Protein 3GA1 (pdb70)

Organism: Homo sapiens (NCBI:txid9606)

Sequence (235 aa):
QTLQMEIPNFGNSSILECCLNEQRLQGLYCDVSVVVKGHAFKAHRAVLAASSSYFRDLFNNSRSAVVELPAAVQPQSFQQILSFCYTGRLSMNVGDQDLLMYTAGFLQIIQEIMEKAQTLQMEIPNFGNSILECCLNEQRLQGLYCDVSVVVKGHAFKAHRAVLAASSSYFRDLFNNSRSAVVELPAAVQPQSFQQILSFCYTGRLSMNVGDQDLLMYTAGFLQIQEIMEKGTEFFLKV

GO terms:
  GO:0005515 protein binding (F, IPI)
  GO:0005654 nucleoplasm (C, IDA)
  GO:0005829 cytosol (C, IDA)
  GO:0005634 nucleus (C, IDA)
  GO:0045892 negative regulation of DNA-templated transcription (P, IMP)
  GO:0008284 positive regulation of cell population proliferation (P, IMP)

B-factor: mean 18.09, std 8.91, range [2.0, 55.26]

Structure (mmCIF, N/CA/C/O backbone):
data_3GA1
#
_entry.id   3GA1
#
_cell.length_a   57.690
_cell.length_b   57.690
_cell.length_c   172.600
_cell.angle_alpha   90.000
_cell.angle_beta   90.000
_cell.angle_gamma   90.000
#
_symmetry.space_group_name_H-M   'P 41 21 2'
#
loop_
_entity.id
_entity.type
_entity.pdbx_description
1 polymer 'Nucleus accumbens-associated protein 1'
2 non-polymer 'NITRATE ION'
3 water water
#
loop_
_atom_site.group_PDB
_atom_site.id
_atom_site.type_symbol
_atom_site.label_atom_id
_atom_site.label_alt_id
_atom_site.label_comp_id
_atom_site.label_asym_id
_atom_site.label_entity_id
_atom_site.label_seq_id
_atom_site.pdbx_PDB_ins_code
_atom_site.Cartn_x
_atom_site.Cartn_y
_atom_site.Cartn_z
_atom_site.occupancy
_atom_site.B_iso_or_equiv
_atom_site.auth_seq_id
_atom_site.auth_comp_id
_atom_site.auth_asym_id
_atom_site.auth_atom_id
_atom_site.pdbx_PDB_model_num
ATOM 1 N N . GLN A 1 7 ? 17.481 -33.799 87.948 1.00 19.88 3 GLN A N 1
ATOM 2 C CA . GLN A 1 7 ? 16.387 -33.085 88.662 1.00 19.74 3 GLN A CA 1
ATOM 3 C C . GLN A 1 7 ? 16.719 -31.613 88.608 1.00 19.73 3 GLN A C 1
ATOM 4 O O . GLN A 1 7 ? 17.549 -31.119 89.365 1.00 19.97 3 GLN A O 1
ATOM 10 N N . THR A 1 8 ? 16.115 -30.923 87.656 1.00 19.74 4 THR A N 1
ATOM 11 C CA . THR A 1 8 ? 16.209 -29.478 87.554 1.00 19.74 4 THR A CA 1
ATOM 12 C C . THR A 1 8 ? 15.051 -28.808 88.310 1.00 18.93 4 THR A C 1
ATOM 13 O O . THR A 1 8 ? 13.922 -29.326 88.353 1.00 19.15 4 THR A O 1
ATOM 17 N N . LEU A 1 9 ? 15.367 -27.695 88.960 1.00 17.74 5 LEU A N 1
ATOM 18 C CA . LEU A 1 9 ? 14.378 -26.838 89.561 1.00 16.89 5 LEU A CA 1
ATOM 19 C C . LEU A 1 9 ? 14.369 -25.627 88.678 1.00 16.52 5 LEU A C 1
ATOM 20 O O . LEU A 1 9 ? 15.427 -25.171 88.246 1.00 15.62 5 LEU A O 1
ATOM 25 N N . GLN A 1 10 ? 13.182 -25.121 88.400 1.00 15.95 6 GLN A N 1
ATOM 26 C CA . GLN A 1 10 ? 13.021 -24.067 87.432 1.00 17.00 6 GLN A CA 1
ATOM 27 C C . GLN A 1 10 ? 12.014 -23.054 87.937 1.00 16.74 6 GLN A C 1
ATOM 28 O O . GLN A 1 10 ? 10.981 -23.407 88.503 1.00 15.26 6 GLN A O 1
ATOM 34 N N . MET A 1 11 ? 12.326 -21.790 87.723 1.00 17.07 7 MET A N 1
ATOM 35 C CA . MET A 1 11 ? 11.372 -20.726 87.966 1.00 17.89 7 MET A CA 1
ATOM 36 C C . MET A 1 11 ? 11.289 -19.877 86.708 1.00 17.68 7 MET A C 1
ATOM 37 O O . MET A 1 11 ? 12.261 -19.774 85.959 1.00 17.11 7 MET A O 1
ATOM 42 N N . GLU A 1 12 ? 10.129 -19.271 86.487 1.00 17.62 8 GLU A N 1
ATOM 43 C CA . GLU A 1 12 ? 9.909 -18.442 85.320 1.00 18.28 8 GLU A CA 1
ATOM 44 C C . GLU A 1 12 ? 8.856 -17.392 85.614 1.00 17.72 8 GLU A C 1
ATOM 45 O O . GLU A 1 12 ? 7.708 -17.716 85.945 1.00 17.70 8 GLU A O 1
ATOM 51 N N . ILE A 1 13 ? 9.257 -16.131 85.525 1.00 16.86 9 ILE A N 1
ATOM 52 C CA . ILE A 1 13 ? 8.342 -15.025 85.741 1.00 16.52 9 ILE A CA 1
ATOM 53 C C . ILE A 1 13 ? 7.818 -14.551 84.390 1.00 16.45 9 ILE A C 1
ATOM 54 O O . ILE A 1 13 ? 8.590 -14.119 83.536 1.00 15.59 9 ILE A O 1
ATOM 59 N N . PRO A 1 14 ? 6.504 -14.699 84.178 1.00 16.39 10 PRO A N 1
ATOM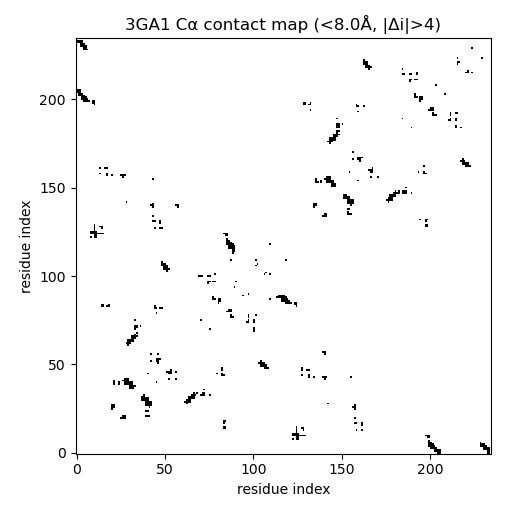 60 C CA . PRO A 1 14 ? 5.842 -14.255 82.958 1.00 16.36 10 PRO A CA 1
ATOM 61 C C . PRO A 1 14 ? 6.059 -12.766 82.659 1.00 15.57 10 PRO A C 1
ATOM 62 O O . PRO A 1 14 ? 6.030 -11.928 83.563 1.00 15.25 10 PRO A O 1
ATOM 66 N N . ASN A 1 15 ? 6.287 -12.451 81.389 1.00 15.18 11 ASN A N 1
ATOM 67 C CA . ASN A 1 15 ? 6.387 -11.061 80.946 1.00 14.73 11 ASN A CA 1
ATOM 68 C C . ASN A 1 15 ? 7.355 -10.267 81.786 1.00 14.13 11 ASN A C 1
ATOM 69 O O . ASN A 1 15 ? 7.117 -9.113 82.135 1.00 13.84 11 ASN A O 1
ATOM 74 N N . PHE A 1 16 ? 8.472 -10.905 82.080 1.00 13.05 12 PHE A N 1
ATOM 75 C CA . PHE A 1 16 ? 9.512 -10.297 82.872 1.00 12.81 12 PHE A CA 1
ATOM 76 C C . PHE A 1 16 ? 10.152 -9.129 82.149 1.00 12.14 12 PHE A C 1
ATOM 77 O O . PHE A 1 16 ? 10.435 -8.087 82.749 1.00 12.10 12 PHE A O 1
ATOM 85 N N . GLY A 1 17 ? 10.426 -9.311 80.865 1.00 11.75 13 GLY A N 1
ATOM 86 C CA . GLY A 1 17 ? 11.015 -8.219 80.081 1.00 11.81 13 GLY A CA 1
ATOM 87 C C . GLY A 1 17 ? 10.121 -6.986 80.059 1.00 11.48 13 GLY A C 1
ATOM 88 O O . GLY A 1 17 ? 10.587 -5.861 80.194 1.00 11.47 13 GLY A O 1
ATOM 89 N N . ASN A 1 18 ? 8.825 -7.193 79.900 1.00 11.60 14 ASN A N 1
ATOM 90 C CA . ASN A 1 18 ? 7.896 -6.083 79.917 1.00 12.52 14 ASN A CA 1
ATOM 91 C C . ASN A 1 18 ? 8.080 -5.202 81.165 1.00 13.08 14 ASN A C 1
ATOM 92 O O . ASN A 1 18 ? 8.105 -3.981 81.048 1.00 12.87 14 ASN A O 1
ATOM 97 N N . SER A 1 19 ? 8.234 -5.764 82.369 1.00 13.86 15 SER A N 1
ATOM 98 C CA A SER A 1 19 ? 8.414 -5.136 83.686 0.50 14.20 15 SER A CA 1
ATOM 99 C CA B SER A 1 19 ? 8.440 -5.166 83.699 0.50 13.78 15 SER A CA 1
ATOM 100 C C . SER A 1 19 ? 9.783 -4.451 83.769 1.00 13.79 15 SER A C 1
ATOM 101 O O . SER A 1 19 ? 9.897 -3.292 84.213 1.00 14.25 15 SER A O 1
ATOM 106 N N . ILE A 1 20 ? 10.815 -5.143 83.329 1.00 13.51 16 ILE A N 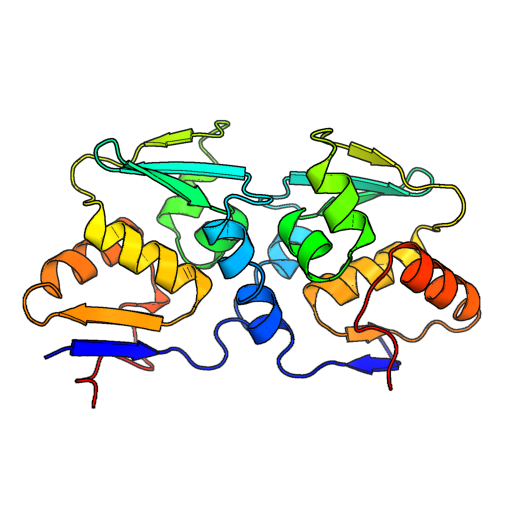1
ATOM 107 C CA . ILE A 1 20 ? 12.149 -4.593 83.410 1.00 13.08 16 ILE A CA 1
ATOM 108 C C . ILE A 1 20 ? 12.307 -3.343 82.528 1.00 12.80 16 ILE A C 1
ATOM 109 O O . ILE A 1 20 ? 12.896 -2.343 82.961 1.00 11.85 16 ILE A O 1
ATOM 114 N N . LEU A 1 21 ? 11.788 -3.387 81.304 1.00 12.37 17 LEU A N 1
ATOM 115 C CA . LEU A 1 21 ? 11.890 -2.204 80.435 1.00 12.84 17 LEU A CA 1
ATOM 116 C C . LEU A 1 21 ? 11.130 -1.027 81.038 1.00 12.06 17 LEU A C 1
ATOM 117 O O . LEU A 1 21 ? 11.591 0.080 80.972 1.00 11.76 17 LEU A O 1
ATOM 122 N N . GLU A 1 22 ? 9.984 -1.262 81.658 1.00 12.69 18 GLU A N 1
ATOM 123 C CA . GLU A 1 22 ? 9.309 -0.178 82.400 1.00 13.36 18 GLU A CA 1
ATOM 124 C C . GLU A 1 22 ? 10.224 0.439 83.489 1.00 12.95 18 GLU A C 1
ATOM 125 O O . GLU A 1 22 ? 10.318 1.666 83.630 1.00 13.68 18 GLU A O 1
ATOM 131 N N . CYS A 1 23 ? 10.899 -0.452 84.224 1.00 12.53 19 CYS A N 1
ATOM 132 C CA A CYS A 1 23 ? 11.841 0.132 85.193 0.50 12.73 19 CYS A CA 1
ATOM 133 C CA B CYS A 1 23 ? 11.849 0.145 85.193 0.50 12.27 19 CYS A CA 1
ATOM 134 C C . CYS A 1 23 ? 12.961 0.950 84.538 1.00 11.96 19 CYS A C 1
ATOM 135 O O . CYS A 1 23 ? 13.367 1.985 85.043 1.00 11.28 19 CYS A O 1
ATOM 140 N N . LEU A 1 24 ? 13.472 0.463 83.407 1.00 11.50 20 LEU A N 1
ATOM 141 C CA . LEU A 1 24 ? 14.534 1.182 82.706 1.00 11.61 20 LEU A CA 1
ATOM 142 C C . LEU A 1 24 ? 14.019 2.533 82.226 1.00 11.00 20 LEU A C 1
ATOM 143 O O . LEU A 1 24 ? 14.755 3.498 82.186 1.00 10.49 20 LEU A O 1
ATOM 148 N N . ASN A 1 25 ? 12.756 2.600 81.843 1.00 11.48 21 ASN A N 1
ATOM 149 C CA . ASN A 1 25 ? 12.206 3.871 81.414 1.00 12.04 21 ASN A CA 1
ATOM 150 C C . ASN A 1 25 ? 12.097 4.837 82.592 1.00 12.83 21 ASN A C 1
ATOM 151 O O . ASN A 1 25 ? 12.482 6.015 82.497 1.00 12.25 21 ASN A O 1
ATOM 156 N N . GLU A 1 26 ? 11.557 4.335 83.708 1.00 13.45 22 GLU A N 1
ATOM 157 C CA . GLU A 1 26 ? 11.532 5.107 84.953 1.00 13.65 22 GLU A CA 1
ATOM 158 C C . GLU A 1 26 ? 12.922 5.601 85.297 1.00 14.19 22 GLU A C 1
ATOM 159 O O . GLU A 1 26 ? 13.094 6.767 85.635 1.00 15.75 22 GLU A O 1
ATOM 165 N N . GLN A 1 27 ? 13.918 4.730 85.226 1.00 14.12 23 GLN A N 1
ATOM 166 C CA . GLN A 1 27 ? 15.272 5.128 85.525 1.00 14.98 23 GLN A CA 1
ATOM 167 C C . GLN A 1 27 ? 15.684 6.305 84.639 1.00 16.02 23 GLN A C 1
ATOM 168 O O . GLN A 1 27 ? 16.242 7.295 85.099 1.00 16.02 23 GLN A O 1
ATOM 174 N N . ARG A 1 28 ? 15.408 6.183 83.355 1.00 16.91 24 ARG A N 1
ATOM 175 C CA . ARG A 1 28 ? 15.841 7.187 82.432 1.00 17.81 24 ARG A CA 1
ATOM 176 C C . ARG A 1 28 ? 15.111 8.463 82.764 1.00 18.53 24 ARG A C 1
ATOM 177 O O . ARG A 1 28 ? 15.725 9.496 82.899 1.00 18.96 24 ARG A O 1
ATOM 185 N N . LEU A 1 29 ? 13.795 8.385 82.910 1.00 19.44 25 LEU A N 1
ATOM 186 C CA . LEU A 1 29 ? 13.016 9.563 83.258 1.00 19.80 25 LEU A CA 1
ATOM 187 C C . LEU A 1 29 ? 13.569 10.247 84.491 1.00 20.03 25 LEU A C 1
ATOM 188 O O . LEU A 1 29 ? 13.460 11.453 84.614 1.00 20.62 25 LEU A O 1
ATOM 193 N N . GLN A 1 30 ? 14.169 9.498 85.409 1.00 20.31 26 GLN A N 1
ATOM 194 C CA . GLN A 1 30 ? 14.669 10.111 86.641 1.00 20.25 26 GLN A CA 1
ATOM 195 C C . GLN A 1 30 ? 16.182 10.257 86.617 1.00 19.64 26 GLN A C 1
ATOM 196 O O . GLN A 1 30 ? 16.809 10.545 87.631 1.00 20.27 26 GLN A O 1
ATOM 202 N N . GLY A 1 31 ? 16.754 10.056 85.438 1.00 19.10 27 GLY A N 1
ATOM 203 C CA . GLY A 1 31 ? 18.189 10.209 85.217 1.00 18.20 27 GLY A CA 1
ATOM 204 C C . GLY A 1 31 ? 19.048 9.255 86.003 1.00 17.82 27 GLY A C 1
ATOM 205 O O . GLY A 1 31 ? 20.069 9.661 86.531 1.00 18.86 27 GLY A O 1
ATOM 206 N N . LEU A 1 32 ? 18.658 7.982 86.086 1.00 16.17 28 LEU A N 1
ATOM 207 C CA . LEU A 1 32 ? 19.426 7.001 86.881 1.00 14.88 28 LEU A CA 1
ATOM 208 C C . LEU A 1 32 ? 20.153 5.965 86.015 1.00 13.61 28 LEU A C 1
ATOM 209 O O . LEU A 1 32 ? 19.566 5.418 85.081 1.00 12.03 28 LEU A O 1
ATOM 214 N N . TYR A 1 33 ? 21.415 5.702 86.349 1.00 12.58 29 TYR A N 1
ATOM 215 C CA . TYR A 1 33 ? 22.228 4.659 85.740 1.00 13.04 29 TYR A CA 1
ATOM 216 C C . TYR A 1 33 ? 22.398 4.862 84.233 1.00 12.87 29 TYR A C 1
ATOM 217 O O . TYR A 1 33 ? 22.612 3.905 83.505 1.00 12.06 29 TYR A O 1
ATOM 226 N N . CYS A 1 34 ? 22.303 6.109 83.783 1.00 12.10 30 CYS A N 1
ATOM 227 C CA . CYS A 1 34 ? 22.455 6.416 82.379 1.00 12.58 30 CYS A CA 1
ATOM 228 C C . CYS A 1 34 ? 23.940 6.504 82.018 1.00 12.66 30 CYS A C 1
ATOM 229 O O . CYS A 1 34 ? 24.749 6.999 82.805 1.00 12.34 30 CYS A O 1
ATOM 232 N N . ASP A 1 35 ? 24.298 6.016 80.839 1.00 11.97 31 ASP A N 1
ATOM 233 C C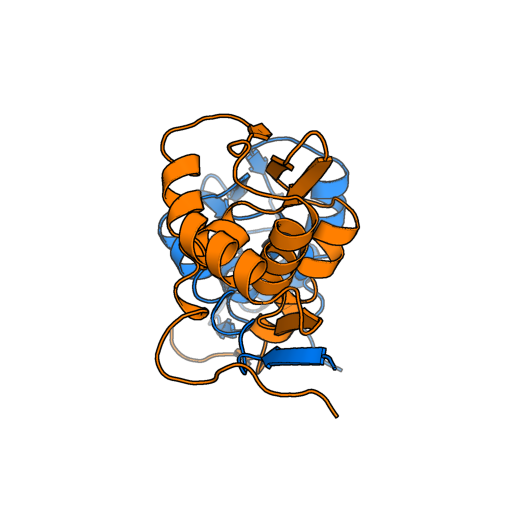A . ASP A 1 35 ? 25.705 6.044 80.418 1.00 11.89 31 ASP A CA 1
ATOM 234 C C . ASP A 1 35 ? 25.927 6.853 79.141 1.00 11.17 31 ASP A C 1
ATOM 235 O O . ASP A 1 35 ? 27.028 6.857 78.602 1.00 12.06 31 ASP A O 1
ATOM 240 N N . VAL A 1 36 ? 24.905 7.553 78.663 1.00 10.20 32 VAL A N 1
ATOM 241 C CA . VAL A 1 36 ? 25.111 8.463 77.564 1.00 9.45 32 VAL A CA 1
ATOM 242 C C . VAL A 1 36 ? 24.189 9.671 77.618 1.00 8.97 32 VAL A C 1
ATOM 243 O O . VAL A 1 36 ? 23.068 9.585 78.113 1.00 7.86 32 VAL A O 1
ATOM 247 N N . SER A 1 37 ? 24.680 10.805 77.117 1.00 8.32 33 SER A N 1
ATOM 248 C CA . SER A 1 37 ? 23.840 11.955 76.935 1.00 8.92 33 SER A CA 1
ATOM 249 C C . SER A 1 37 ? 23.794 12.278 75.467 1.00 8.90 33 SER A C 1
ATOM 250 O O . SER A 1 37 ? 24.838 12.482 74.829 1.00 8.70 33 SER A O 1
ATOM 253 N N . VAL A 1 38 ? 22.585 12.282 74.913 1.00 8.26 34 VAL A N 1
ATOM 254 C CA . VAL A 1 38 ? 22.402 12.576 73.499 1.00 8.31 34 VAL A CA 1
ATOM 255 C C . VAL A 1 38 ? 21.917 14.006 73.360 1.00 8.44 34 VAL A C 1
ATOM 256 O O . VAL A 1 38 ? 20.840 14.343 73.832 1.00 8.41 34 VAL A O 1
ATOM 260 N N . VAL A 1 39 ? 22.693 14.848 72.690 1.00 9.06 35 VAL A N 1
ATOM 261 C CA . VAL A 1 39 ? 22.359 16.264 72.591 1.00 9.84 35 VAL A CA 1
ATOM 262 C C . VAL A 1 39 ? 21.767 16.587 71.211 1.00 10.59 35 VAL A C 1
ATOM 263 O O . VAL A 1 39 ? 22.335 16.254 70.176 1.00 11.01 35 VAL A O 1
ATOM 267 N N . VAL A 1 40 ? 20.598 17.210 71.216 1.00 11.50 36 VAL A N 1
ATOM 268 C CA . VAL A 1 40 ? 19.886 17.556 69.991 1.00 12.57 36 VAL A CA 1
ATOM 269 C C . VAL A 1 40 ? 19.515 19.040 70.044 1.00 13.29 36 VAL A C 1
ATOM 270 O O . VAL A 1 40 ? 18.756 19.470 70.911 1.00 11.78 36 VAL A O 1
ATOM 274 N N . LYS A 1 41 ? 20.069 19.812 69.115 1.00 14.34 37 LYS A N 1
ATOM 275 C CA . LYS A 1 41 ? 19.884 21.255 69.094 1.00 16.03 37 LYS A CA 1
ATOM 276 C C . LYS A 1 41 ? 19.889 21.847 70.479 1.00 16.25 37 LYS A C 1
ATOM 277 O O . LYS A 1 41 ? 18.941 22.527 70.874 1.00 16.83 37 LYS A O 1
ATOM 283 N N . GLY A 1 42 ? 20.951 21.560 71.221 1.00 16.90 38 GLY A N 1
ATOM 284 C CA . GLY A 1 42 ? 21.160 22.151 72.533 1.00 17.21 38 GLY A CA 1
ATOM 285 C C . GLY A 1 42 ? 20.268 21.613 73.627 1.00 17.48 38 GLY A C 1
ATOM 286 O O . GLY A 1 42 ? 20.218 22.187 74.702 1.00 19.04 38 GLY A O 1
ATOM 287 N N . HIS A 1 43 ? 19.535 20.535 73.357 1.00 16.81 39 HIS A N 1
ATOM 288 C CA . HIS A 1 43 ? 18.777 19.839 74.384 1.00 15.91 39 HIS A CA 1
ATOM 289 C C . HIS A 1 43 ? 19.406 18.470 74.652 1.00 14.40 39 HIS A C 1
ATOM 290 O O . HIS A 1 43 ? 19.580 17.674 73.731 1.00 13.53 39 HIS A O 1
ATOM 297 N N . ALA A 1 44 ? 19.691 18.193 75.921 1.00 13.00 40 ALA A N 1
ATOM 298 C CA . ALA A 1 44 ? 20.397 16.989 76.346 1.00 12.22 40 ALA A CA 1
ATOM 299 C C . ALA A 1 44 ? 19.436 15.922 76.864 1.00 11.35 40 ALA A C 1
ATOM 300 O O . ALA A 1 44 ? 18.620 16.188 77.732 1.00 10.62 40 ALA A O 1
ATOM 302 N N . PHE A 1 45 ? 19.525 14.718 76.318 1.00 9.87 41 PHE A N 1
ATOM 303 C CA . PHE A 1 45 ? 18.665 13.622 76.767 1.00 9.49 41 PHE A CA 1
ATOM 304 C C . PHE A 1 45 ? 19.543 12.546 77.319 1.00 9.69 41 PHE A C 1
ATOM 305 O O . PHE A 1 45 ? 20.363 11.997 76.582 1.00 9.83 41 PHE A O 1
ATOM 313 N N . LYS A 1 46 ? 19.383 12.231 78.596 1.00 9.42 42 LYS A N 1
ATOM 314 C CA . LYS A 1 46 ? 20.079 11.100 79.191 1.00 9.93 42 LYS A CA 1
ATOM 315 C C . LYS A 1 46 ? 19.459 9.809 78.752 1.00 9.81 42 LYS A C 1
ATOM 316 O O . LYS A 1 46 ? 18.229 9.699 78.619 1.00 10.04 42 LYS A O 1
ATOM 322 N N . ALA A 1 47 ? 20.293 8.786 78.615 1.00 8.98 43 ALA A N 1
ATOM 323 C CA . ALA A 1 47 ? 19.790 7.491 78.204 1.00 8.55 43 ALA A CA 1
ATOM 324 C C . ALA A 1 47 ? 20.776 6.361 78.468 1.00 7.40 43 ALA A C 1
ATOM 325 O O . ALA A 1 47 ? 21.887 6.587 78.941 1.00 6.65 43 ALA A O 1
ATOM 327 N N . HIS A 1 48 ? 20.348 5.142 78.169 1.00 7.62 44 HIS A N 1
ATOM 328 C CA . HIS A 1 48 ? 21.209 3.973 78.227 1.00 7.67 44 HIS A CA 1
ATOM 329 C C . HIS A 1 48 ? 21.562 3.509 76.815 1.00 7.88 44 HIS A C 1
ATOM 330 O O . HIS A 1 48 ? 20.670 3.190 76.019 1.00 7.94 44 HIS A O 1
ATOM 337 N N . ARG A 1 49 ? 22.854 3.412 76.529 1.00 8.29 45 ARG A N 1
ATOM 338 C CA . ARG A 1 49 ? 23.332 2.970 75.219 1.00 9.04 45 ARG A CA 1
ATOM 339 C C . ARG A 1 49 ? 22.701 1.669 74.792 1.00 9.42 45 ARG A C 1
ATOM 340 O O . ARG A 1 49 ? 22.304 1.505 73.627 1.00 9.81 45 ARG A O 1
ATOM 348 N N . ALA A 1 50 ? 22.632 0.736 75.729 1.00 9.02 46 ALA A N 1
ATOM 349 C CA . ALA A 1 50 ? 22.109 -0.581 75.476 1.00 8.94 46 ALA A CA 1
ATOM 350 C C . ALA A 1 50 ? 20.706 -0.548 74.902 1.00 8.77 46 ALA A C 1
ATOM 351 O O . ALA A 1 50 ? 20.395 -1.277 73.947 1.00 9.83 46 ALA A O 1
ATOM 353 N N . VAL A 1 51 ? 19.842 0.264 75.494 1.00 8.82 47 VAL A N 1
ATOM 354 C CA . VAL A 1 51 ? 18.441 0.347 75.064 1.00 8.71 47 VAL A CA 1
ATOM 355 C C . VAL A 1 51 ? 18.292 0.998 73.688 1.00 8.55 47 VAL A C 1
ATOM 356 O O . VAL A 1 51 ? 17.486 0.568 72.842 1.00 8.66 47 VAL A O 1
ATOM 360 N N . LEU A 1 52 ? 19.066 2.048 73.458 1.00 8.27 48 LEU A N 1
ATOM 361 C CA . LEU A 1 52 ? 19.094 2.707 72.136 1.00 8.43 48 LEU A CA 1
ATOM 362 C C . LEU A 1 52 ? 19.576 1.723 71.066 1.00 7.99 48 LEU A C 1
ATOM 363 O O . LEU A 1 52 ? 18.980 1.604 69.979 1.00 8.01 48 LEU A O 1
ATOM 368 N N . ALA A 1 53 ? 20.654 1.016 71.378 1.00 7.75 49 ALA A N 1
ATOM 369 C CA . ALA A 1 53 ? 21.253 0.060 70.468 1.00 7.96 49 ALA A CA 1
ATOM 370 C C . ALA A 1 53 ? 20.284 -1.073 70.108 1.00 8.50 49 ALA A C 1
ATOM 371 O O . ALA A 1 53 ? 20.277 -1.581 68.984 1.00 8.28 49 ALA A O 1
ATOM 373 N N . ALA A 1 54 ? 19.484 -1.494 71.077 1.00 8.51 50 ALA A N 1
ATOM 374 C CA . ALA A 1 54 ? 18.519 -2.566 70.857 1.00 8.21 50 ALA A CA 1
ATOM 375 C C . ALA A 1 54 ? 17.524 -2.228 69.764 1.00 8.14 50 ALA A C 1
ATOM 376 O O . ALA A 1 54 ? 17.096 -3.119 69.052 1.00 7.52 50 ALA A O 1
ATOM 378 N N . SER A 1 55 ? 17.167 -0.951 69.617 1.00 8.07 51 SER A N 1
ATOM 379 C CA . SER A 1 55 ? 16.144 -0.573 68.663 1.00 8.45 51 SER A CA 1
ATOM 380 C C . SER A 1 55 ? 16.654 0.210 67.449 1.00 8.67 51 SER A C 1
ATOM 381 O O . SER A 1 55 ? 15.912 0.426 66.488 1.00 9.29 51 SER A O 1
ATOM 384 N N . SER A 1 56 ? 17.914 0.611 67.476 1.00 8.75 52 SER A N 1
ATOM 385 C CA . SER A 1 56 ? 18.466 1.457 66.430 1.00 8.76 52 SER A CA 1
ATOM 386 C C . SER A 1 56 ? 19.801 0.963 65.890 1.00 9.17 52 SER A C 1
ATOM 387 O O . SER A 1 56 ? 20.806 0.922 66.619 1.00 8.71 52 SER A O 1
ATOM 390 N N . SER A 1 57 ? 19.859 0.637 64.600 1.00 9.07 53 SER A N 1
ATOM 391 C CA . SER A 1 57 ? 21.148 0.194 64.050 1.00 9.53 53 SER A CA 1
ATOM 392 C C . SER A 1 57 ? 22.103 1.377 63.902 1.00 8.43 53 SER A C 1
ATOM 393 O O . SER A 1 57 ? 23.324 1.219 63.812 1.00 8.35 53 SER A O 1
ATOM 396 N N . TYR A 1 58 ? 21.564 2.585 63.944 1.00 8.56 54 TYR A N 1
ATOM 397 C CA . TYR A 1 58 ? 22.419 3.760 63.883 1.00 8.34 54 TYR A CA 1
ATOM 398 C C . TYR A 1 58 ? 23.168 3.898 65.216 1.00 8.28 54 TYR A C 1
ATOM 399 O O . TYR A 1 58 ? 24.372 4.111 65.229 1.00 7.26 54 TYR A O 1
ATOM 408 N N . PHE A 1 59 ? 22.460 3.790 66.337 1.00 8.49 55 PHE A N 1
ATOM 409 C CA . PHE A 1 59 ? 23.119 3.852 67.640 1.00 8.94 55 PHE A CA 1
ATOM 410 C C . PHE A 1 59 ? 23.997 2.629 67.930 1.00 10.16 55 PHE A C 1
ATOM 411 O O . PHE A 1 59 ? 25.025 2.737 68.596 1.00 9.85 55 PHE A O 1
ATOM 419 N N . ARG A 1 60 ? 23.585 1.472 67.430 1.00 10.93 56 ARG A N 1
ATOM 420 C CA . ARG A 1 60 ? 24.393 0.280 67.521 1.00 12.85 56 ARG A CA 1
ATOM 421 C C . ARG A 1 60 ? 25.770 0.538 66.912 1.00 13.05 56 ARG A C 1
ATOM 422 O O . ARG A 1 60 ? 26.793 0.240 67.530 1.00 13.08 56 ARG A O 1
ATOM 430 N N . ASP A 1 61 ? 25.800 1.100 65.707 1.00 12.70 57 ASP A N 1
ATOM 431 C CA . ASP A 1 61 ? 27.057 1.312 65.000 1.00 13.42 57 ASP A CA 1
ATOM 432 C C . ASP A 1 61 ? 27.843 2.455 65.628 1.00 12.99 57 ASP A C 1
ATOM 433 O O . ASP A 1 61 ? 29.050 2.382 65.760 1.00 13.57 57 ASP A O 1
ATOM 438 N N . LEU A 1 62 ? 27.153 3.511 66.017 1.00 11.99 58 LEU A N 1
ATOM 439 C CA . LEU A 1 62 ? 27.787 4.621 66.717 1.00 12.03 58 LEU A CA 1
ATOM 440 C C . LEU A 1 62 ? 28.454 4.204 68.054 1.00 12.00 58 LEU A C 1
ATOM 441 O O . LEU A 1 62 ? 29.621 4.510 68.307 1.00 11.12 58 LEU A O 1
ATOM 446 N N . PHE A 1 63 ? 27.708 3.500 68.899 1.00 12.12 59 PHE A N 1
ATOM 447 C CA . PHE A 1 63 ? 28.235 3.075 70.206 1.00 12.64 59 PHE A CA 1
ATOM 448 C C . PHE A 1 63 ? 29.269 1.943 70.071 1.00 14.36 59 PHE A C 1
ATOM 449 O O . PHE A 1 63 ? 30.102 1.751 70.949 1.00 14.51 59 PHE A O 1
ATOM 457 N N . ASN A 1 64 ? 29.244 1.210 68.959 1.00 16.20 60 ASN A N 1
ATOM 458 C CA . ASN A 1 64 ? 30.319 0.276 68.652 1.00 17.44 60 ASN A CA 1
ATOM 459 C C . ASN A 1 64 ? 31.629 1.010 68.414 1.00 18.04 60 ASN A C 1
ATOM 460 O O . ASN A 1 64 ? 32.708 0.434 68.541 1.00 18.79 60 ASN A O 1
ATOM 465 N N . ASN A 1 65 ? 31.551 2.266 67.996 1.00 18.14 61 ASN A N 1
ATOM 466 C CA . ASN A 1 65 ? 32.721 2.929 67.460 1.00 17.95 61 ASN A CA 1
ATOM 467 C C . ASN A 1 65 ? 33.112 4.212 68.176 1.00 17.77 61 ASN A C 1
ATOM 468 O O . ASN A 1 65 ? 34.017 4.927 67.741 1.00 16.78 61 ASN A O 1
ATOM 473 N N . SER A 1 66 ? 32.460 4.484 69.294 1.00 17.13 62 SER A N 1
ATOM 474 C CA . SER A 1 66 ? 32.749 5.666 70.048 1.00 17.74 62 SER A CA 1
ATOM 475 C C . SER A 1 66 ? 32.348 5.449 71.492 1.00 18.48 62 SER A C 1
ATOM 476 O O . SER A 1 66 ? 31.292 4.855 71.774 1.00 17.69 62 SER A O 1
ATOM 479 N N . ARG A 1 67 ? 33.198 5.981 72.370 1.00 18.93 63 ARG A N 1
ATOM 480 C CA . ARG A 1 67 ? 33.092 5.868 73.815 1.00 19.97 63 ARG A CA 1
ATOM 481 C C . ARG A 1 67 ? 32.790 7.226 74.461 1.00 19.14 63 ARG A C 1
ATOM 482 O O . ARG A 1 67 ? 32.814 7.349 75.687 1.00 18.78 63 ARG A O 1
ATOM 490 N N . SER A 1 68 ? 32.540 8.248 73.645 1.00 17.69 64 SER A N 1
ATOM 491 C CA . SER A 1 68 ? 32.257 9.578 74.162 1.00 17.38 64 SER A CA 1
ATOM 492 C C . SER A 1 68 ? 31.010 9.580 75.059 1.00 16.73 64 SER A C 1
ATOM 493 O O . SER A 1 68 ? 30.016 8.910 74.752 1.00 16.70 64 SER A O 1
ATOM 496 N N . ALA A 1 69 ? 31.047 10.357 76.138 1.00 15.91 65 ALA A N 1
ATOM 497 C CA . ALA A 1 69 ? 29.927 10.400 77.096 1.00 15.11 65 ALA A CA 1
ATOM 498 C C . ALA A 1 69 ? 28.745 11.147 76.480 1.00 14.53 65 ALA A C 1
ATOM 499 O O . ALA A 1 69 ? 27.595 10.837 76.758 1.00 13.79 65 ALA A O 1
ATOM 501 N N . VAL A 1 70 ? 29.053 12.148 75.662 1.00 13.74 66 VAL A N 1
ATOM 502 C CA . VAL A 1 70 ? 28.034 12.914 74.968 1.00 14.26 66 VAL A CA 1
ATOM 503 C C . VAL A 1 70 ? 28.145 12.641 73.481 1.00 14.06 66 VAL A C 1
ATOM 504 O O . VAL A 1 70 ? 29.238 12.593 72.938 1.00 13.82 66 VAL A O 1
ATOM 508 N N . VAL A 1 71 ? 27.023 12.438 72.814 1.00 13.97 67 VAL A N 1
ATOM 509 C CA . VAL A 1 71 ? 27.034 12.502 71.376 1.00 14.25 67 VAL A CA 1
ATOM 510 C C . VAL A 1 71 ? 26.031 13.569 70.921 1.00 14.33 67 VAL A C 1
ATOM 511 O O . VAL A 1 71 ? 24.942 13.694 71.486 1.00 13.84 67 VAL A O 1
ATOM 515 N N . GLU A 1 72 ? 26.405 14.350 69.912 1.00 14.45 68 GLU A N 1
ATOM 516 C CA . GLU A 1 72 ? 25.467 15.300 69.315 1.00 15.17 68 GLU A CA 1
ATOM 517 C C . GLU A 1 72 ? 25.014 14.852 67.933 1.00 14.63 68 GLU A C 1
ATOM 518 O O . GLU A 1 72 ? 25.803 14.553 67.063 1.00 14.03 68 GLU A O 1
ATOM 524 N N . LEU A 1 73 ? 23.713 14.835 67.738 1.00 15.06 69 LEU A N 1
ATOM 525 C CA . LEU A 1 73 ? 23.137 14.430 66.483 1.00 15.04 69 LEU A CA 1
ATOM 526 C C . LEU A 1 73 ? 23.104 15.582 65.473 1.00 15.59 69 LEU A C 1
ATOM 527 O O . LEU A 1 73 ? 23.119 16.754 65.855 1.00 14.38 69 LEU A O 1
ATOM 532 N N . PRO A 1 74 ? 23.059 15.245 64.174 1.00 16.46 70 PRO A N 1
ATOM 533 C CA . PRO A 1 74 ? 23.064 16.308 63.196 1.00 17.45 70 PRO A CA 1
ATOM 534 C C . PRO A 1 74 ? 21.748 17.033 63.029 1.00 18.33 70 PRO A C 1
ATOM 535 O O . PRO A 1 74 ? 20.692 16.613 63.525 1.00 17.75 70 PRO A O 1
ATOM 539 N N . ALA A 1 75 ? 21.863 18.141 62.316 1.00 19.72 71 ALA A N 1
ATOM 540 C CA . ALA A 1 75 ? 20.829 19.133 62.184 1.00 20.64 71 ALA A CA 1
ATOM 541 C C . ALA A 1 75 ? 19.546 18.521 61.697 1.00 21.32 71 ALA A C 1
ATOM 542 O O . ALA A 1 75 ? 18.477 19.107 61.852 1.00 22.73 71 ALA A O 1
ATOM 544 N N . ALA A 1 76 ? 19.637 17.337 61.098 1.00 21.77 72 ALA A N 1
ATOM 545 C CA . ALA A 1 76 ? 18.446 16.643 60.676 1.00 21.46 72 ALA A CA 1
ATOM 546 C C . ALA A 1 76 ? 17.523 16.615 61.880 1.00 21.21 72 ALA A C 1
ATOM 547 O O . ALA A 1 76 ? 16.512 17.323 61.915 1.00 21.99 72 ALA A O 1
ATOM 549 N N . VAL A 1 77 ? 17.928 15.816 62.871 1.00 20.12 73 VAL A N 1
ATOM 550 C CA . VAL A 1 77 ? 17.166 15.516 64.084 1.00 18.99 73 VAL A CA 1
ATOM 551 C C . VAL A 1 77 ? 16.755 16.735 64.883 1.00 18.01 73 VAL A C 1
ATOM 552 O O . VAL A 1 77 ? 17.571 17.595 65.186 1.00 17.78 73 VAL A O 1
ATOM 556 N N . GLN A 1 78 ? 15.479 16.792 65.242 1.00 17.09 74 GLN A N 1
ATOM 557 C CA . GLN A 1 78 ? 14.976 17.871 66.084 1.00 17.16 74 GLN A CA 1
ATOM 558 C C . GLN A 1 78 ? 14.580 17.302 67.443 1.00 15.87 74 GLN A C 1
ATOM 559 O O . GLN A 1 78 ? 14.255 16.130 67.545 1.00 15.58 74 GLN A O 1
ATOM 565 N N . PRO A 1 79 ? 14.586 18.144 68.478 1.00 15.35 75 PRO A N 1
ATOM 566 C CA . PRO A 1 79 ? 14.374 17.673 69.840 1.00 15.38 75 PRO A CA 1
ATOM 567 C C . PRO A 1 79 ? 13.033 17.002 70.072 1.00 15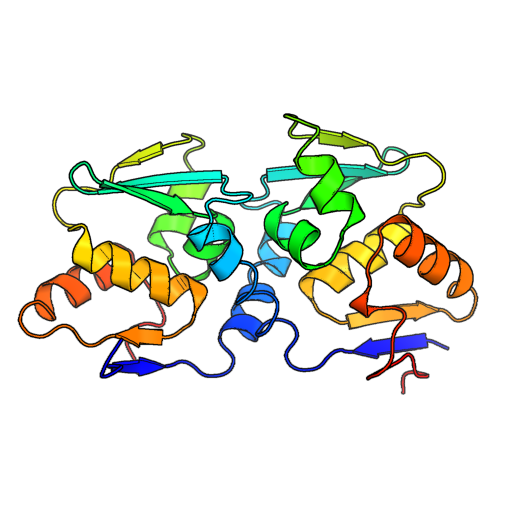.04 75 PRO A C 1
ATOM 568 O O . PRO A 1 79 ? 12.996 15.912 70.639 1.00 14.39 75 PRO A O 1
ATOM 572 N N . GLN A 1 80 ? 11.938 17.619 69.648 1.00 14.79 76 GLN A N 1
ATOM 573 C CA . GLN A 1 80 ? 10.613 17.012 69.887 1.00 15.61 76 GLN A CA 1
ATOM 574 C C . GLN A 1 80 ? 10.526 15.613 69.256 1.00 14.64 76 GLN A C 1
ATOM 575 O O . GLN A 1 80 ? 10.059 14.660 69.883 1.00 14.01 76 GLN A O 1
ATOM 581 N N . SER A 1 81 ? 11.027 15.491 68.027 1.00 14.26 77 SER A N 1
ATOM 582 C CA . SER A 1 81 ? 10.993 14.236 67.301 1.00 13.74 77 SER A CA 1
ATOM 583 C C . SER A 1 81 ? 11.818 13.220 68.004 1.00 12.62 77 SER A C 1
ATOM 584 O O . SER A 1 81 ? 11.411 12.051 68.121 1.00 11.84 77 SER A O 1
ATOM 587 N N . PHE A 1 82 ? 12.992 13.660 68.453 1.00 11.10 78 PHE A N 1
ATOM 588 C CA . PHE A 1 82 ? 13.889 12.750 69.089 1.00 10.91 78 PHE A CA 1
ATOM 589 C C . PHE A 1 82 ? 13.290 12.229 70.378 1.00 10.76 78 PHE A C 1
ATOM 590 O O . PHE A 1 82 ? 13.434 11.052 70.728 1.00 10.19 78 PHE A O 1
ATOM 598 N N . GLN A 1 83 ? 12.655 13.128 71.101 1.00 10.39 79 GLN A N 1
ATOM 599 C CA . GLN A 1 83 ? 12.004 12.766 72.332 1.00 11.53 79 GLN A CA 1
ATOM 600 C C . GLN A 1 83 ? 10.997 11.629 72.118 1.00 10.25 79 GLN A C 1
ATOM 601 O O . GLN A 1 83 ? 10.893 10.703 72.905 1.00 8.56 79 GLN A O 1
ATOM 607 N N . GLN A 1 84 ? 10.242 11.714 71.030 1.00 10.81 80 GLN A N 1
ATOM 608 C CA . GLN A 1 84 ? 9.249 10.696 70.723 1.00 11.19 80 GLN A CA 1
ATOM 609 C C . GLN A 1 84 ? 9.921 9.368 70.412 1.00 10.42 80 GLN A C 1
ATOM 610 O O . GLN A 1 84 ? 9.437 8.316 70.795 1.00 9.94 80 GLN A O 1
ATOM 616 N N . ILE A 1 85 ? 11.031 9.431 69.696 1.00 10.48 81 ILE A N 1
ATOM 617 C CA . ILE A 1 85 ? 11.746 8.220 69.264 1.00 10.83 81 ILE A CA 1
ATOM 618 C C . ILE A 1 85 ? 12.374 7.548 70.486 1.00 9.97 81 ILE A C 1
ATOM 619 O O . ILE A 1 85 ? 12.348 6.332 70.629 1.00 10.01 81 ILE A O 1
ATOM 624 N N . LEU A 1 86 ? 12.939 8.366 71.358 1.00 8.48 82 LEU A N 1
ATOM 625 C CA . LEU A 1 86 ? 13.554 7.889 72.593 1.00 8.32 82 LEU A CA 1
ATOM 626 C C . LEU A 1 86 ? 12.529 7.142 73.455 1.00 8.34 82 LEU A C 1
ATOM 627 O O . LEU A 1 86 ? 12.770 6.031 73.981 1.00 9.00 82 LEU A O 1
ATOM 632 N N . SER A 1 87 ? 11.370 7.758 73.591 1.00 7.83 83 SER A N 1
ATOM 633 C CA . SER A 1 87 ? 10.280 7.164 74.342 1.00 7.85 83 SER A CA 1
ATOM 634 C C . SER A 1 87 ? 9.860 5.836 73.712 1.00 7.52 83 SER A C 1
ATOM 635 O O . SER A 1 87 ? 9.637 4.845 74.422 1.00 7.87 83 SER A O 1
ATOM 638 N N . PHE A 1 88 ? 9.786 5.795 72.384 1.00 7.01 84 PHE A N 1
ATOM 639 C CA . PHE A 1 88 ? 9.511 4.546 71.696 1.00 6.89 84 PHE A CA 1
ATOM 640 C C . PHE A 1 88 ? 10.510 3.446 72.094 1.00 6.89 84 PHE A C 1
ATOM 641 O O . PHE A 1 88 ? 10.102 2.326 72.409 1.00 6.49 84 PHE A O 1
ATOM 649 N N . CYS A 1 89 ? 11.810 3.751 72.029 1.00 6.23 85 CYS A N 1
ATOM 650 C CA . CYS A 1 89 ? 12.826 2.747 72.364 1.00 7.42 85 CYS A CA 1
ATOM 651 C C . CYS A 1 89 ? 12.646 2.148 73.748 1.00 6.83 85 CYS A C 1
ATOM 652 O O . CYS A 1 89 ? 13.098 1.041 73.971 1.00 7.56 85 CYS A O 1
ATOM 655 N N . TYR A 1 90 ? 12.001 2.862 74.657 1.00 7.03 86 TYR A N 1
ATOM 656 C CA . TYR A 1 90 ? 11.797 2.360 76.025 1.00 7.53 86 TYR A CA 1
ATOM 657 C C . TYR A 1 90 ? 10.417 1.804 76.293 1.00 8.07 86 TYR A C 1
ATOM 658 O O . TYR A 1 90 ? 10.160 1.290 77.395 1.00 9.16 86 TYR A O 1
ATOM 667 N N . THR A 1 91 ? 9.511 1.911 75.333 1.00 8.36 87 THR A N 1
ATOM 668 C CA . THR A 1 91 ? 8.115 1.519 75.599 1.00 8.91 87 THR A CA 1
ATOM 669 C C . THR A 1 91 ? 7.467 0.731 74.486 1.00 9.40 87 THR A C 1
ATOM 670 O O . THR A 1 91 ? 6.499 0.028 74.711 1.00 10.04 87 THR A O 1
ATOM 674 N N . GLY A 1 92 ? 7.963 0.878 73.272 1.00 10.02 88 GLY A N 1
ATOM 675 C CA . GLY A 1 92 ? 7.297 0.264 72.136 1.00 10.48 88 GLY A CA 1
ATOM 676 C C . GLY A 1 92 ? 6.100 1.047 71.645 1.00 10.97 88 GLY A C 1
ATOM 677 O O . GLY A 1 92 ? 5.416 0.616 70.702 1.00 12.19 88 GLY A O 1
ATOM 678 N N . ARG A 1 93 ? 5.840 2.199 72.260 1.00 11.25 89 ARG A N 1
ATOM 679 C CA . ARG A 1 93 ? 4.762 3.081 71.818 1.00 12.14 89 ARG A CA 1
ATOM 680 C C . ARG A 1 93 ? 5.301 4.298 71.108 1.00 12.99 89 ARG A C 1
ATOM 681 O O . ARG A 1 93 ? 6.252 4.929 71.578 1.00 11.96 89 ARG A O 1
ATOM 689 N N . LEU A 1 94 ? 4.693 4.623 69.970 1.00 14.00 90 LEU A N 1
ATOM 690 C CA . LEU A 1 94 ? 5.076 5.799 69.193 1.00 15.65 90 LEU A CA 1
ATOM 691 C C . LEU A 1 94 ? 3.867 6.719 69.089 1.00 17.06 90 LEU A C 1
ATOM 692 O O . LEU A 1 94 ? 2.832 6.330 68.543 1.00 16.74 90 LEU A O 1
ATOM 697 N N . SER A 1 95 ? 3.959 7.928 69.628 1.00 18.60 91 SER A N 1
ATOM 698 C CA . SER A 1 95 ? 2.790 8.774 69.629 1.00 20.42 91 SER A CA 1
ATOM 699 C C . SER A 1 95 ? 2.632 9.496 68.287 1.00 21.32 91 SER A C 1
ATOM 700 O O . SER A 1 95 ? 3.553 9.558 67.474 1.00 20.85 91 SER A O 1
ATOM 703 N N . MET A 1 96 ? 1.417 9.996 68.084 1.00 22.63 92 MET A N 1
ATOM 704 C CA . MET A 1 96 ? 1.001 10.707 66.887 1.00 23.61 92 MET A CA 1
ATOM 705 C C . MET A 1 96 ? 1.501 12.157 66.957 1.00 23.43 92 MET A C 1
ATOM 706 O O . MET A 1 96 ? 1.546 12.753 68.022 1.00 23.96 92 MET A O 1
ATOM 711 N N . ASN A 1 97 ? 1.869 12.735 65.822 1.00 22.59 93 ASN A N 1
ATOM 712 C CA . ASN A 1 97 ? 2.495 14.046 65.833 1.00 21.75 93 ASN A CA 1
ATOM 713 C C . ASN A 1 97 ? 1.814 14.995 64.842 1.00 19.91 93 ASN A C 1
ATOM 714 O O . ASN A 1 97 ? 2.147 14.992 63.672 1.00 21.08 93 ASN A O 1
ATOM 719 N N . VAL A 1 98 ? 0.844 15.787 65.275 1.00 17.74 94 VAL A N 1
ATOM 720 C CA . VAL A 1 98 ? 0.065 16.538 64.303 1.00 16.28 94 VAL A CA 1
ATOM 721 C C . VAL A 1 98 ? 0.915 17.657 63.719 1.00 15.09 94 VAL A C 1
ATOM 722 O O . VAL A 1 98 ? 1.339 18.554 64.432 1.00 14.47 94 VAL A O 1
ATOM 726 N N . GLY A 1 99 ? 1.163 17.605 62.418 1.00 14.00 95 GLY A N 1
ATOM 727 C CA . GLY A 1 99 ? 1.971 18.629 61.761 1.00 13.21 95 GLY A CA 1
ATOM 728 C C . GLY A 1 99 ? 3.428 18.246 61.511 1.00 12.85 95 GLY A C 1
ATOM 729 O O . GLY A 1 99 ? 4.053 18.764 60.603 1.00 12.19 95 GLY A O 1
ATOM 730 N N . ASP A 1 100 ? 3.988 17.349 62.306 1.00 12.38 96 ASP A N 1
ATOM 731 C CA . ASP A 1 100 ? 5.398 17.029 62.138 1.00 12.97 96 ASP A CA 1
ATOM 732 C C . ASP A 1 100 ? 5.650 15.545 61.965 1.00 12.43 96 ASP A C 1
ATOM 733 O O . ASP A 1 100 ? 6.733 15.036 62.281 1.00 11.44 96 ASP A O 1
ATOM 738 N N . GLN A 1 101 ? 4.643 14.857 61.454 1.00 12.34 97 GLN A N 1
ATOM 739 C CA . GLN A 1 101 ? 4.784 13.460 61.147 1.00 12.51 97 GLN A CA 1
ATOM 740 C C . GLN A 1 101 ? 5.904 13.254 60.128 1.00 12.72 97 GLN A C 1
ATOM 741 O O . GLN A 1 101 ? 6.661 12.307 60.250 1.00 11.69 97 GLN A O 1
ATOM 747 N N . ASP A 1 102 ? 6.026 14.137 59.132 1.00 12.46 98 ASP A N 1
ATOM 748 C CA . ASP A 1 102 ? 7.122 13.981 58.176 1.00 13.25 98 ASP A CA 1
ATOM 749 C C . ASP A 1 102 ? 8.504 14.006 58.852 1.00 13.26 98 ASP A C 1
ATOM 750 O O . ASP A 1 102 ? 9.364 13.183 58.562 1.00 12.47 98 ASP A O 1
ATOM 755 N N . LEU A 1 103 ? 8.703 14.946 59.765 1.00 13.75 99 LEU A N 1
ATOM 756 C CA . LEU A 1 103 ? 9.969 15.049 60.492 1.00 14.16 99 LEU A CA 1
ATOM 757 C C . LEU A 1 103 ? 10.191 13.812 61.349 1.00 13.66 99 LEU A C 1
ATOM 758 O O . LEU A 1 103 ? 11.288 13.248 61.381 1.00 14.00 99 LEU A O 1
ATOM 763 N N . LEU A 1 104 ? 9.146 13.397 62.063 1.00 12.19 100 LEU A N 1
ATOM 764 C CA . LEU A 1 104 ? 9.245 12.252 62.928 1.00 11.68 100 LEU A CA 1
ATOM 765 C C . LEU A 1 104 ? 9.680 11.043 62.105 1.00 11.53 100 LEU A C 1
ATOM 766 O O . LEU A 1 104 ? 10.597 10.320 62.482 1.00 10.66 100 LEU A O 1
ATOM 771 N N . MET A 1 105 ? 9.047 10.843 60.958 1.00 11.18 101 MET A N 1
ATOM 772 C CA . MET A 1 105 ? 9.361 9.678 60.142 1.00 11.72 101 MET A CA 1
ATOM 773 C C . MET A 1 105 ? 10.781 9.765 59.577 1.00 11.59 101 MET A C 1
ATOM 774 O O . MET A 1 105 ? 11.528 8.782 59.590 1.00 11.23 101 MET A O 1
ATOM 779 N N . TYR A 1 106 ? 11.147 10.943 59.089 1.00 11.84 102 TYR A N 1
ATOM 780 C CA . TYR A 1 106 ? 12.493 11.176 58.600 1.00 12.18 102 TYR A CA 1
ATOM 781 C C . TYR A 1 106 ? 13.544 10.832 59.664 1.00 12.46 102 TYR A C 1
ATOM 782 O O . TYR A 1 106 ? 14.551 10.161 59.376 1.00 11.83 102 TYR A O 1
ATOM 791 N N . THR A 1 107 ? 13.317 11.304 60.889 1.00 12.37 103 THR A N 1
ATOM 792 C CA . THR A 1 107 ? 14.238 11.046 62.006 1.00 12.28 103 THR A CA 1
ATOM 793 C C . THR A 1 107 ? 14.290 9.594 62.401 1.00 11.90 103 THR A C 1
ATOM 794 O O . THR A 1 107 ? 15.380 9.044 62.660 1.00 12.16 103 THR A O 1
ATOM 798 N N . ALA A 1 108 ? 13.133 8.939 62.409 1.00 10.69 104 ALA A N 1
ATOM 799 C CA . ALA A 1 108 ? 13.111 7.520 62.708 1.00 10.04 104 ALA A CA 1
ATOM 800 C C . ALA A 1 108 ? 13.928 6.747 61.677 1.00 9.87 104 ALA A C 1
ATOM 801 O O . ALA A 1 108 ? 14.690 5.844 62.031 1.00 9.82 104 ALA A O 1
ATOM 803 N N . GLY A 1 109 ? 13.782 7.119 60.395 1.00 9.65 105 GLY A N 1
ATOM 804 C CA . GLY A 1 109 ? 14.537 6.497 59.326 1.00 9.04 105 GLY A CA 1
ATOM 805 C C . GLY A 1 109 ? 16.022 6.819 59.446 1.00 9.48 105 GLY A C 1
ATOM 806 O O . GLY A 1 109 ? 16.877 5.916 59.356 1.00 8.93 105 GLY A O 1
ATOM 807 N N . PHE A 1 110 ? 16.325 8.085 59.688 1.00 8.61 106 PHE A N 1
ATOM 808 C CA . PHE A 1 110 ? 17.705 8.484 59.882 1.00 10.02 106 PHE A CA 1
ATOM 809 C C . PHE A 1 110 ? 18.383 7.639 60.973 1.00 9.98 106 PHE A C 1
ATOM 810 O O . PHE A 1 110 ? 19.481 7.075 60.770 1.00 8.82 106 PHE A O 1
ATOM 818 N N . LEU A 1 111 ? 17.713 7.528 62.115 1.00 10.45 107 LEU A N 1
ATOM 819 C CA . LEU A 1 111 ? 18.245 6.777 63.253 1.00 10.75 107 LEU A CA 1
ATOM 820 C C . LEU A 1 111 ? 18.089 5.263 63.058 1.00 11.08 107 LEU A C 1
ATOM 821 O O . LEU A 1 111 ? 18.403 4.462 63.943 1.00 11.23 107 LEU A O 1
ATOM 826 N N . GLN A 1 112 ? 17.647 4.874 61.868 1.00 10.86 108 GLN A N 1
ATOM 827 C CA . GLN A 1 112 ? 17.472 3.467 61.524 1.00 11.58 108 GLN A CA 1
ATOM 828 C C . GLN A 1 112 ? 16.730 2.624 62.595 1.00 12.90 108 GLN A C 1
ATOM 829 O O . GLN A 1 112 ? 17.178 1.511 62.947 1.00 12.00 108 GLN A O 1
ATOM 835 N N . ILE A 1 113 ? 15.608 3.120 63.124 1.00 13.62 109 ILE A N 1
ATOM 836 C CA A ILE A 1 113 ? 14.663 2.510 64.052 0.50 14.14 109 ILE A CA 1
ATOM 837 C CA B ILE A 1 113 ? 14.642 2.533 64.049 0.50 14.11 109 ILE A CA 1
ATOM 838 C C . ILE A 1 113 ? 13.858 1.498 63.248 1.00 14.69 109 ILE A C 1
ATOM 839 O O . ILE A 1 113 ? 12.897 1.822 62.556 1.00 14.16 109 ILE A O 1
ATOM 848 N N . GLN A 1 114 ? 14.305 0.260 63.346 1.00 16.78 110 GLN A N 1
ATOM 849 C CA . GLN A 1 114 ? 13.927 -0.823 62.488 1.00 18.49 110 GLN A CA 1
ATOM 850 C C . GLN A 1 114 ? 12.465 -1.295 62.591 1.00 19.77 110 GLN A C 1
ATOM 851 O O . GLN A 1 114 ? 11.884 -1.700 61.581 1.00 19.17 110 GLN A O 1
ATOM 857 N N . GLU A 1 115 ? 11.879 -1.250 63.791 1.00 20.80 111 GLU A N 1
ATOM 858 C CA . GLU A 1 115 ? 10.518 -1.767 64.001 1.00 22.43 111 GLU A CA 1
ATOM 859 C C . GLU A 1 115 ? 9.423 -0.702 63.891 1.00 23.64 111 GLU A C 1
ATOM 860 O O . GLU A 1 115 ? 8.243 -0.999 64.050 1.00 23.62 111 GLU A O 1
ATOM 866 N N . ILE A 1 116 ? 9.803 0.532 63.625 1.00 25.16 112 ILE A N 1
ATOM 867 C CA . ILE A 1 116 ? 8.829 1.605 63.612 1.00 27.22 112 ILE A CA 1
ATOM 868 C C . ILE A 1 116 ? 7.950 1.567 62.377 1.00 29.86 112 ILE A C 1
ATOM 869 O O . ILE A 1 116 ? 6.819 2.053 62.402 1.00 30.22 112 ILE A O 1
ATOM 874 N N . MET A 1 117 ? 8.467 1.000 61.293 1.00 32.84 113 MET A N 1
ATOM 875 C CA . MET A 1 117 ? 7.702 0.909 60.054 1.00 35.53 113 MET A CA 1
ATOM 876 C C . MET A 1 117 ? 7.373 -0.566 59.816 1.00 37.49 113 MET A C 1
ATOM 877 O O . MET A 1 117 ? 8.041 -1.456 60.343 1.00 37.88 113 MET A O 1
ATOM 882 N N . GLU A 1 118 ? 6.333 -0.825 59.039 1.00 40.04 114 GLU A N 1
ATOM 883 C CA . GLU A 1 118 ? 5.748 -2.156 58.973 1.00 41.96 114 GLU A CA 1
ATOM 884 C C . GLU A 1 118 ? 5.875 -2.783 57.591 1.00 43.84 114 GLU A C 1
ATOM 885 O O . GLU A 1 118 ? 6.242 -2.114 56.628 1.00 44.03 114 GLU A O 1
ATOM 891 N N . LYS A 1 119 ? 5.549 -4.071 57.504 1.00 46.32 115 LYS A N 1
ATOM 892 C CA . LYS A 1 119 ? 5.556 -4.802 56.232 1.00 47.82 115 LYS A CA 1
ATOM 893 C C . LYS A 1 119 ? 6.876 -4.612 55.497 1.00 48.23 115 LYS A C 1
ATOM 894 O O . LYS A 1 119 ? 7.736 -5.500 55.497 1.00 49.19 115 LYS A O 1
ATOM 900 N N . ALA B 1 6 ? 0.919 12.113 74.605 1.00 42.91 2 ALA B N 1
ATOM 901 C CA . ALA B 1 6 ? 0.086 11.266 75.512 1.00 42.24 2 ALA B CA 1
ATOM 902 C C . ALA B 1 6 ? -1.399 11.356 75.134 1.00 41.32 2 ALA B C 1
ATOM 903 O O . ALA B 1 6 ? -2.277 11.355 76.014 1.00 42.40 2 ALA B O 1
ATOM 905 N N . GLN B 1 7 ? -1.668 11.512 73.838 1.00 39.10 3 GLN B N 1
ATOM 906 C CA . GLN B 1 7 ? -2.952 11.155 73.245 1.00 37.09 3 GLN B CA 1
ATOM 907 C C . GLN B 1 7 ? -2.694 10.021 72.260 1.00 35.21 3 GLN B C 1
ATOM 908 O O . GLN B 1 7 ? -1.960 9.072 72.558 1.00 35.21 3 GLN B O 1
ATOM 914 N N . THR B 1 8 ? -3.258 10.165 71.067 1.00 32.81 4 THR B N 1
ATOM 915 C CA . THR B 1 8 ? -3.312 9.096 70.071 1.00 30.91 4 THR B CA 1
ATOM 916 C C . THR B 1 8 ? -1.956 8.501 69.708 1.00 29.16 4 THR B C 1
ATOM 917 O O . THR B 1 8 ? -1.018 9.198 69.312 1.00 29.15 4 THR B O 1
ATOM 921 N N . LEU B 1 9 ? -1.873 7.190 69.841 1.00 27.04 5 LEU B N 1
ATOM 922 C CA . LEU B 1 9 ? -0.700 6.462 69.441 1.00 25.46 5 LEU B CA 1
ATOM 923 C C . LEU B 1 9 ? -0.825 6.132 67.967 1.00 23.68 5 LEU B C 1
ATOM 924 O O . LEU B 1 9 ? -1.920 5.914 67.473 1.00 22.69 5 LEU B O 1
ATOM 929 N N . GLN B 1 10 ? 0.296 6.088 67.263 1.00 21.80 6 GLN B N 1
ATOM 930 C CA . GLN B 1 10 ? 0.271 5.604 65.897 1.00 20.67 6 GLN B CA 1
ATOM 931 C C . GLN B 1 10 ? 0.849 4.202 65.818 1.00 20.52 6 GLN B C 1
ATOM 932 O O . GLN B 1 10 ? 0.745 3.540 64.792 1.00 20.56 6 GLN B O 1
ATOM 938 N N . MET B 1 11 ? 1.469 3.745 66.895 1.00 19.83 7 MET B N 1
ATOM 939 C CA . MET B 1 11 ? 1.801 2.339 66.978 1.00 20.00 7 MET B CA 1
ATOM 940 C C . MET B 1 11 ? 2.081 1.943 68.409 1.00 18.65 7 MET B C 1
ATOM 941 O O . MET B 1 11 ? 2.444 2.763 69.242 1.00 17.17 7 MET B O 1
ATOM 946 N N . GLU B 1 12 ? 1.847 0.672 68.689 1.00 18.34 8 GLU B N 1
ATOM 947 C CA . GLU B 1 12 ? 2.117 0.106 69.989 1.00 18.35 8 GLU B CA 1
ATOM 948 C C . GLU B 1 12 ? 2.492 -1.335 69.777 1.00 18.12 8 GLU B C 1
ATOM 949 O O . GLU B 1 12 ? 1.656 -2.128 69.365 1.00 18.90 8 GLU B O 1
ATOM 955 N N . ILE B 1 13 ? 3.744 -1.684 70.048 1.00 17.03 9 ILE B N 1
ATOM 956 C CA . ILE B 1 13 ? 4.178 -3.049 69.878 1.00 16.08 9 ILE B CA 1
ATOM 957 C C . ILE B 1 13 ? 3.890 -3.812 71.168 1.00 15.92 9 ILE B C 1
ATOM 958 O O . ILE B 1 13 ? 4.399 -3.459 72.236 1.00 15.47 9 ILE B O 1
ATOM 963 N N . PRO B 1 14 ? 3.069 -4.864 71.078 1.00 15.66 10 PRO B N 1
ATOM 964 C CA . PRO B 1 14 ? 2.835 -5.653 72.278 1.00 15.46 10 PRO B CA 1
ATOM 965 C C . PRO B 1 14 ? 4.086 -6.390 72.738 1.00 14.80 10 PRO B C 1
ATOM 966 O O . PRO B 1 14 ? 4.931 -6.795 71.924 1.00 14.18 10 PRO B O 1
ATOM 970 N N . ASN B 1 15 ? 4.208 -6.561 74.046 1.00 14.31 11 ASN B N 1
ATOM 971 C CA . ASN B 1 15 ? 5.281 -7.363 74.582 1.00 13.46 11 ASN B CA 1
ATOM 972 C C . ASN B 1 15 ? 6.642 -6.888 74.074 1.00 12.50 11 ASN B C 1
ATOM 973 O O . ASN B 1 15 ? 7.575 -7.672 73.855 1.00 11.88 11 ASN B O 1
ATOM 978 N N . PHE B 1 16 ? 6.754 -5.579 73.927 1.00 12.16 12 PHE B N 1
ATOM 979 C CA . PHE B 1 16 ? 8.006 -4.945 73.508 1.00 12.28 12 PHE B CA 1
ATOM 980 C C . PHE B 1 16 ? 9.162 -5.221 74.494 1.00 12.26 12 PHE B C 1
ATOM 981 O O . PHE B 1 16 ? 10.281 -5.602 74.098 1.00 11.40 12 PHE B O 1
ATOM 989 N N . GLY B 1 17 ? 8.896 -5.016 75.781 1.00 12.50 13 GLY B N 1
ATOM 990 C CA . GLY B 1 17 ? 9.930 -5.215 76.816 1.00 12.46 13 GLY B CA 1
ATOM 991 C C . GLY B 1 17 ? 10.511 -6.617 76.815 1.00 12.68 13 GLY B C 1
ATOM 992 O O . GLY B 1 17 ? 11.726 -6.789 77.003 1.00 13.64 13 GLY B O 1
ATOM 993 N N . ASN B 1 18 ? 9.655 -7.620 76.632 1.00 12.41 14 ASN B N 1
ATOM 994 C CA . ASN B 1 18 ? 10.091 -9.015 76.539 1.00 12.92 14 ASN B CA 1
ATOM 995 C C . ASN B 1 18 ? 11.160 -9.202 75.437 1.00 12.54 14 ASN B C 1
ATOM 996 O O . ASN B 1 18 ? 12.147 -9.929 75.611 1.00 11.67 14 ASN B O 1
ATOM 1001 N N . SER B 1 19 ? 10.964 -8.560 74.291 1.00 12.39 15 SER B N 1
ATOM 1002 C CA . SER B 1 19 ? 11.907 -8.748 73.207 1.00 12.90 15 SER B CA 1
ATOM 1003 C C . SER B 1 19 ? 13.157 -7.910 73.456 1.00 11.77 15 SER B C 1
ATOM 1004 O O . SER B 1 19 ? 14.243 -8.338 73.164 1.00 12.15 15 SER B O 1
ATOM 1007 N N . ILE B 1 20 ? 13.008 -6.732 74.035 1.00 11.28 16 ILE B N 1
ATOM 1008 C CA . ILE B 1 20 ? 14.154 -5.845 74.234 1.00 11.44 16 ILE B CA 1
ATOM 1009 C C . ILE B 1 20 ? 15.101 -6.414 75.299 1.00 11.55 16 ILE B C 1
ATOM 1010 O O . ILE B 1 20 ? 16.325 -6.450 75.116 1.00 11.33 16 ILE B O 1
ATOM 1015 N N . LEU B 1 21 ? 14.542 -6.898 76.398 1.00 11.33 17 LEU B N 1
ATOM 1016 C CA . LEU B 1 21 ? 15.365 -7.518 77.413 1.00 11.56 17 LEU B CA 1
ATOM 1017 C C . LEU B 1 21 ? 16.136 -8.699 76.833 1.00 11.89 17 LEU B C 1
ATOM 1018 O O . LEU B 1 21 ? 17.277 -8.944 77.186 1.00 11.27 17 LEU B O 1
ATOM 1023 N N . GLU B 1 22 ? 15.500 -9.442 75.941 1.00 12.33 18 GLU B N 1
ATOM 1024 C CA . GLU B 1 22 ? 16.165 -10.546 75.269 1.00 13.61 18 GLU B CA 1
ATOM 1025 C C . GLU B 1 22 ? 17.386 -10.055 74.468 1.00 12.53 18 GLU B C 1
ATOM 1026 O O . GLU B 1 22 ? 18.407 -10.699 74.481 1.00 11.27 18 GLU B O 1
ATOM 1032 N N . CYS B 1 23 ? 17.319 -8.906 73.795 1.00 12.55 19 CYS B N 1
ATOM 1033 C CA A CYS B 1 23 ? 18.348 -8.199 73.061 0.50 12.87 19 CYS B CA 1
ATOM 1034 C CA B CYS B 1 23 ? 18.332 -8.145 73.063 0.50 12.66 19 CYS B CA 1
ATOM 1035 C C . CYS B 1 23 ? 19.440 -7.778 74.047 1.00 12.44 19 CYS B C 1
ATOM 1036 O O . CYS B 1 23 ? 20.627 -7.961 73.776 1.00 11.95 19 CYS B O 1
ATOM 1041 N N . LEU B 1 24 ? 19.024 -7.246 75.202 1.00 11.71 20 LEU B N 1
ATOM 1042 C CA . LEU B 1 24 ? 19.966 -6.852 76.237 1.00 11.55 20 LEU B CA 1
ATOM 1043 C C . LEU B 1 24 ? 20.761 -8.054 76.728 1.00 11.05 20 LEU B C 1
ATOM 1044 O O . LEU B 1 24 ? 21.940 -7.962 76.993 1.00 10.66 20 LEU B O 1
ATOM 1049 N N . ASN B 1 25 ? 20.113 -9.189 76.855 1.00 11.38 21 ASN B N 1
ATOM 1050 C CA . ASN B 1 25 ? 20.825 -10.375 77.289 1.00 11.61 21 ASN B CA 1
ATOM 1051 C C . ASN B 1 25 ? 21.893 -10.795 76.287 1.00 12.16 21 ASN B C 1
ATOM 1052 O O . ASN B 1 25 ? 23.010 -11.134 76.671 1.00 11.86 21 ASN B O 1
ATOM 1057 N N . GLU B 1 26 ? 21.536 -10.770 75.002 1.00 12.69 22 GLU B N 1
ATOM 1058 C CA . GLU B 1 26 ? 22.460 -11.119 73.924 1.00 12.87 22 GLU B CA 1
ATOM 1059 C C . GLU B 1 26 ? 23.625 -10.142 73.901 1.00 11.89 22 GLU B C 1
ATOM 1060 O O . GLU B 1 26 ? 24.753 -10.547 73.732 1.00 11.70 22 GLU B O 1
ATOM 1066 N N . GLN B 1 27 ? 23.358 -8.855 74.083 1.00 11.51 23 GLN B N 1
ATOM 1067 C CA . GLN B 1 27 ? 24.436 -7.866 74.141 1.00 11.77 23 GLN B CA 1
ATOM 1068 C C . GLN B 1 27 ? 25.420 -8.215 75.263 1.00 12.67 23 GLN B C 1
ATOM 1069 O O . GLN B 1 27 ? 26.621 -8.247 75.061 1.00 12.43 23 GLN B O 1
ATOM 1075 N N . ARG B 1 28 ? 24.894 -8.464 76.460 1.00 13.46 24 ARG B N 1
ATOM 1076 C CA . ARG B 1 28 ? 25.731 -8.816 77.604 1.00 14.39 24 ARG B CA 1
ATOM 1077 C C . ARG B 1 28 ? 26.590 -10.019 77.256 1.00 14.85 24 ARG B C 1
ATOM 1078 O O . ARG B 1 28 ? 27.807 -10.002 77.425 1.00 14.70 24 ARG B O 1
ATOM 1086 N N . LEU B 1 29 ? 25.962 -11.052 76.716 1.00 15.21 25 LEU B N 1
ATOM 1087 C CA . LEU B 1 29 ? 26.692 -12.287 76.415 1.00 15.43 25 LEU B CA 1
ATOM 1088 C C . LEU B 1 29 ? 27.815 -12.048 75.432 1.00 15.83 25 LEU B C 1
ATOM 1089 O O . LEU B 1 29 ? 28.767 -12.815 75.388 1.00 15.86 25 LEU B O 1
ATOM 1094 N N . GLN B 1 30 ? 27.712 -10.985 74.635 1.00 16.05 26 GLN B N 1
ATOM 1095 C CA . GLN B 1 30 ? 28.786 -10.635 73.709 1.00 15.92 26 GLN B CA 1
ATOM 1096 C C . GLN B 1 30 ? 29.678 -9.502 74.214 1.00 15.18 26 GLN B C 1
ATOM 1097 O O . GLN B 1 30 ? 30.558 -9.069 73.502 1.00 14.92 26 GLN B O 1
ATOM 1103 N N . GLY B 1 31 ? 29.459 -9.041 75.440 1.00 14.76 27 GLY B N 1
ATOM 1104 C CA . GLY B 1 31 ? 30.200 -7.902 75.986 1.00 14.11 27 GLY B CA 1
ATOM 1105 C C . GLY B 1 31 ? 29.895 -6.546 75.346 1.00 14.40 27 GLY B C 1
ATOM 1106 O O . GLY B 1 31 ? 30.771 -5.676 75.295 1.00 14.47 27 GLY B O 1
ATOM 1107 N N . LEU B 1 32 ? 28.666 -6.330 74.871 1.00 13.99 28 LEU B N 1
ATOM 1108 C CA . LEU B 1 32 ? 28.351 -5.071 74.179 1.00 13.52 28 LEU B CA 1
ATOM 1109 C C . LEU B 1 32 ? 27.546 -4.069 75.014 1.00 13.62 28 LEU B C 1
ATOM 1110 O O . LEU B 1 32 ? 26.539 -4.412 75.669 1.00 12.69 28 LEU B O 1
ATOM 1115 N N . TYR B 1 33 ? 27.991 -2.817 74.962 1.00 13.53 29 TYR B N 1
ATOM 1116 C CA . TYR B 1 33 ? 27.255 -1.698 75.576 1.00 14.08 29 TYR B CA 1
ATOM 1117 C C . TYR B 1 33 ? 27.108 -1.886 77.096 1.00 14.41 29 TYR B C 1
ATOM 1118 O O . TYR B 1 33 ? 26.257 -1.268 77.715 1.00 14.96 29 TYR B O 1
ATOM 1127 N N . CYS B 1 34 ? 27.951 -2.728 77.680 1.00 14.58 30 CYS B N 1
ATOM 1128 C CA . CYS B 1 34 ? 27.983 -2.930 79.126 1.00 14.96 30 CYS B CA 1
ATOM 1129 C C . CYS B 1 34 ? 28.778 -1.818 79.806 1.00 15.49 30 CYS B C 1
ATOM 1130 O O . CYS B 1 34 ? 29.743 -1.311 79.233 1.00 15.94 30 CYS B O 1
ATOM 1133 N N . ASP B 1 35 ? 28.386 -1.439 81.018 1.00 15.18 31 ASP B N 1
ATOM 1134 C CA . ASP B 1 35 ? 29.010 -0.297 81.690 1.00 15.03 31 ASP B CA 1
ATOM 1135 C C . ASP B 1 35 ? 29.538 -0.691 83.072 1.00 15.12 31 ASP B C 1
ATOM 1136 O O . ASP B 1 35 ? 29.981 0.152 83.856 1.00 15.25 31 ASP B O 1
ATOM 1141 N N . VAL B 1 36 ? 29.505 -1.979 83.371 1.00 14.49 32 VAL B N 1
ATOM 1142 C CA . VAL B 1 36 ? 30.103 -2.444 84.603 1.00 14.49 32 VAL B CA 1
ATOM 1143 C C . VAL B 1 36 ? 30.619 -3.843 84.426 1.00 14.43 32 VAL B C 1
ATOM 1144 O O . VAL B 1 36 ? 30.104 -4.620 83.635 1.00 14.02 32 VAL B O 1
ATOM 1148 N N . SER B 1 37 ? 31.668 -4.136 85.167 1.00 14.89 33 SER B N 1
ATOM 1149 C CA . SER B 1 37 ? 32.234 -5.462 85.249 1.00 15.67 33 SER B CA 1
ATOM 1150 C C . SER B 1 37 ? 32.174 -5.934 86.706 1.00 15.87 33 SER B C 1
ATOM 1151 O O . SER B 1 37 ? 32.758 -5.316 87.600 1.00 16.11 33 SER B O 1
ATOM 1154 N N . VAL B 1 38 ? 31.431 -7.002 86.952 1.00 16.05 34 VAL B N 1
ATOM 1155 C CA . VAL B 1 38 ? 31.236 -7.487 88.305 1.00 16.14 34 VAL B CA 1
ATOM 1156 C C . VAL B 1 38 ? 32.121 -8.676 88.489 1.00 16.40 34 VAL B C 1
ATOM 1157 O O . VAL B 1 38 ? 31.978 -9.654 87.769 1.00 16.53 34 VAL B O 1
ATOM 1161 N N . VAL B 1 39 ? 33.035 -8.589 89.450 1.00 16.45 35 VAL B N 1
ATOM 1162 C CA . VAL B 1 39 ? 34.045 -9.622 89.641 1.00 16.81 35 VAL B CA 1
ATOM 1163 C C . VAL B 1 39 ? 33.727 -10.469 90.866 1.00 16.72 35 VAL B C 1
ATOM 1164 O O . VAL B 1 39 ? 33.482 -9.945 91.949 1.00 16.50 35 VAL B O 1
ATOM 1168 N N . VAL B 1 40 ? 33.725 -11.784 90.668 1.00 17.57 36 VAL B N 1
ATOM 1169 C CA . VAL B 1 40 ? 33.355 -12.754 91.706 1.00 18.20 36 VAL B CA 1
ATOM 1170 C C . VAL B 1 40 ? 34.369 -13.905 91.762 1.00 18.99 36 VAL B C 1
ATOM 1171 O O . VAL B 1 40 ? 34.425 -14.727 90.847 1.00 19.57 36 VAL B O 1
ATOM 1175 N N . LYS B 1 41 ? 35.164 -13.959 92.830 1.00 20.09 37 LYS B N 1
ATOM 1176 C CA . LYS B 1 41 ? 36.247 -14.937 92.956 1.00 20.95 37 LYS B CA 1
ATOM 1177 C C . LYS B 1 41 ? 37.122 -14.934 91.712 1.00 20.98 37 LYS B C 1
ATOM 1178 O O . LYS B 1 41 ? 37.427 -15.987 91.133 1.00 20.70 37 LYS B O 1
ATOM 1184 N N . GLY B 1 42 ? 37.506 -13.739 91.291 1.00 21.30 38 GLY B N 1
ATOM 1185 C CA . GLY B 1 42 ? 38.394 -13.591 90.151 1.00 21.73 38 GLY B CA 1
ATOM 1186 C C . GLY B 1 42 ? 37.767 -13.842 88.790 1.00 22.14 38 GLY B C 1
ATOM 1187 O O . GLY B 1 42 ? 38.465 -13.830 87.785 1.00 22.73 38 GLY B O 1
ATOM 1188 N N . HIS B 1 43 ? 36.460 -14.068 88.739 1.00 22.25 39 HIS B N 1
ATOM 1189 C CA . HIS B 1 43 ? 35.775 -14.268 87.463 1.00 22.45 39 HIS B CA 1
ATOM 1190 C C . HIS B 1 43 ? 34.954 -13.019 87.161 1.00 21.99 39 HIS B C 1
ATOM 1191 O O . HIS B 1 43 ? 34.125 -12.612 87.971 1.00 22.01 39 HIS B O 1
ATOM 1198 N N . ALA B 1 44 ? 35.215 -12.391 86.017 1.00 21.17 40 ALA B N 1
ATOM 1199 C CA . ALA B 1 44 ? 34.618 -11.094 85.691 1.00 21.00 40 ALA B CA 1
ATOM 1200 C C . ALA B 1 44 ? 33.419 -11.243 84.770 1.00 20.49 40 ALA B C 1
ATOM 1201 O O . ALA B 1 44 ? 33.458 -12.011 83.811 1.00 20.68 40 ALA B O 1
ATOM 1203 N N . PHE B 1 45 ? 32.350 -10.508 85.071 1.00 19.68 41 PHE B N 1
ATOM 1204 C CA . PHE B 1 45 ? 31.115 -10.585 84.312 1.00 18.73 41 PHE B CA 1
ATOM 1205 C C . PHE B 1 45 ? 30.709 -9.195 83.870 1.00 18.24 41 PHE B C 1
ATOM 1206 O O . PHE B 1 45 ? 30.497 -8.300 84.704 1.00 17.93 41 PHE B O 1
ATOM 1214 N N . LYS B 1 46 ? 30.571 -9.016 82.561 1.00 17.09 42 LYS B N 1
ATOM 1215 C CA . LYS B 1 46 ? 30.091 -7.764 82.009 1.00 16.53 42 LYS B CA 1
ATOM 1216 C C . LYS B 1 46 ? 28.579 -7.703 82.164 1.00 15.42 42 LYS B C 1
ATOM 1217 O O . LYS B 1 46 ? 27.896 -8.718 82.077 1.00 15.03 42 LYS B O 1
ATOM 1223 N N . ALA B 1 47 ? 28.060 -6.504 82.402 1.00 14.62 43 ALA B N 1
ATOM 1224 C CA . ALA B 1 47 ? 26.653 -6.325 82.638 1.00 13.97 43 ALA B CA 1
ATOM 1225 C C . ALA B 1 47 ? 26.277 -4.875 82.399 1.00 13.62 43 ALA B C 1
ATOM 1226 O O . ALA B 1 47 ? 27.136 -4.032 82.126 1.00 13.10 43 ALA B O 1
ATOM 1228 N N . HIS B 1 48 ? 24.983 -4.608 82.503 1.00 12.68 44 HIS B N 1
ATOM 1229 C CA . HIS B 1 48 ? 24.464 -3.263 82.480 1.00 13.14 44 HIS B CA 1
ATOM 1230 C C . HIS B 1 48 ? 23.938 -2.897 83.872 1.00 12.90 44 HIS B C 1
ATOM 1231 O O . HIS B 1 48 ? 23.017 -3.523 84.382 1.00 13.25 44 HIS B O 1
ATOM 1238 N N . ARG B 1 49 ? 24.458 -1.836 84.449 1.00 13.65 45 ARG B N 1
ATOM 1239 C CA . ARG B 1 49 ? 24.033 -1.433 85.791 1.00 14.06 45 ARG B CA 1
ATOM 1240 C C . ARG B 1 49 ? 22.531 -1.309 85.904 1.00 13.45 45 ARG B C 1
ATOM 1241 O O . ARG B 1 49 ? 21.944 -1.692 86.913 1.00 12.78 45 ARG B O 1
ATOM 1249 N N . ALA B 1 50 ? 21.906 -0.780 84.860 1.00 13.03 46 ALA B N 1
ATOM 1250 C CA . ALA B 1 50 ? 20.477 -0.542 84.853 1.00 12.20 46 ALA B CA 1
ATOM 1251 C C . ALA B 1 50 ? 19.683 -1.814 85.034 1.00 11.61 46 ALA B C 1
ATOM 1252 O O . ALA B 1 50 ? 18.673 -1.801 85.728 1.00 12.23 46 ALA B O 1
ATOM 1254 N N . VAL B 1 51 ? 20.105 -2.892 84.367 1.00 10.83 47 VAL B N 1
ATOM 1255 C CA . VAL B 1 51 ? 19.402 -4.164 84.453 1.00 10.09 47 VAL B CA 1
ATOM 1256 C C . VAL B 1 51 ? 19.612 -4.778 85.849 1.00 9.85 47 VAL B C 1
ATOM 1257 O O . VAL B 1 51 ? 18.698 -5.338 86.417 1.00 9.91 47 VAL B O 1
ATOM 1261 N N . LEU B 1 52 ? 20.820 -4.666 86.387 1.00 10.11 48 LEU B N 1
ATOM 1262 C CA . LEU B 1 52 ? 21.094 -5.164 87.749 1.00 10.06 48 LEU B CA 1
ATOM 1263 C C . LEU B 1 52 ? 20.267 -4.419 88.779 1.00 9.83 48 LEU B C 1
ATOM 1264 O O . LEU B 1 52 ? 19.605 -5.041 89.610 1.00 10.50 48 LEU B O 1
ATOM 1269 N N . ALA B 1 53 ? 20.280 -3.090 88.706 1.00 9.12 49 ALA B N 1
ATOM 1270 C CA . ALA B 1 53 ? 19.554 -2.250 89.651 1.00 9.33 49 ALA B CA 1
ATOM 1271 C C . ALA B 1 53 ? 18.040 -2.437 89.611 1.00 9.88 49 ALA B C 1
ATOM 1272 O O . ALA B 1 53 ? 17.353 -2.166 90.589 1.00 10.10 49 ALA B O 1
ATOM 1274 N N . ALA B 1 54 ? 17.495 -2.870 88.484 1.00 10.10 50 ALA B N 1
ATOM 1275 C CA . ALA B 1 54 ? 16.058 -3.035 88.413 1.00 10.25 50 ALA B CA 1
ATOM 1276 C C . ALA B 1 54 ? 15.607 -4.236 89.269 1.00 10.78 50 ALA B C 1
ATOM 1277 O O . ALA B 1 54 ? 14.463 -4.292 89.706 1.00 10.54 50 ALA B O 1
ATOM 1279 N N . SER B 1 55 ? 16.507 -5.188 89.505 1.00 10.77 51 SER B N 1
ATOM 1280 C CA . SER B 1 55 ? 16.144 -6.413 90.211 1.00 10.45 51 SER B CA 1
ATOM 1281 C C . SER B 1 55 ? 16.839 -6.572 91.569 1.00 10.35 51 SER B C 1
ATOM 1282 O O . SER B 1 55 ? 16.412 -7.398 92.382 1.00 9.69 51 SER B O 1
ATOM 1285 N N . SER B 1 56 ? 17.886 -5.777 91.812 1.00 9.71 52 SER B N 1
ATOM 1286 C CA . SER B 1 56 ? 18.746 -5.976 92.970 1.00 9.41 52 SER B CA 1
ATOM 1287 C C . SER B 1 56 ? 18.953 -4.711 93.751 1.00 9.71 52 SER B C 1
ATOM 1288 O O . SER B 1 56 ? 19.633 -3.777 93.324 1.00 9.12 52 SER B O 1
ATOM 1291 N N . SER B 1 57 ? 18.361 -4.713 94.928 1.00 9.39 53 SER B N 1
ATOM 1292 C CA . SER B 1 57 ? 18.536 -3.667 95.884 1.00 9.83 53 SER B CA 1
ATOM 1293 C C . SER B 1 57 ? 19.986 -3.522 96.356 1.00 9.85 53 SER B C 1
ATOM 1294 O O . SER B 1 57 ? 20.419 -2.421 96.704 1.00 9.07 53 SER B O 1
ATOM 1297 N N . TYR B 1 58 ? 20.724 -4.638 96.393 1.00 10.10 54 TYR B N 1
ATOM 1298 C CA . TYR B 1 58 ? 22.143 -4.622 96.768 1.00 10.34 54 TYR B CA 1
ATOM 1299 C C . TYR B 1 58 ? 22.902 -3.810 95.714 1.00 11.31 54 TYR B C 1
ATOM 1300 O O . TYR B 1 58 ? 23.664 -2.889 96.029 1.00 11.20 54 TYR B O 1
ATOM 1309 N N . PHE B 1 59 ? 22.691 -4.134 94.449 1.00 12.53 55 PHE B N 1
ATOM 1310 C CA . PHE B 1 59 ? 23.403 -3.424 93.394 1.00 13.46 55 PHE B CA 1
ATOM 1311 C C . PHE B 1 59 ? 23.017 -1.954 93.305 1.00 14.50 55 PHE B C 1
ATOM 1312 O O . PHE B 1 59 ? 23.884 -1.112 93.148 1.00 14.11 55 PHE B O 1
ATOM 1320 N N . ARG B 1 60 ? 21.735 -1.638 93.404 1.00 16.76 56 ARG B N 1
ATOM 1321 C CA . ARG B 1 60 ? 21.334 -0.237 93.448 1.00 19.00 56 ARG B CA 1
ATOM 1322 C C . ARG B 1 60 ? 22.191 0.536 94.421 1.00 20.96 56 ARG B C 1
ATOM 1323 O O . ARG B 1 60 ? 22.712 1.598 94.095 1.00 21.45 56 ARG B O 1
ATOM 1331 N N . ASP B 1 61 ? 22.331 -0.011 95.624 1.00 22.78 57 ASP B N 1
ATOM 1332 C CA . ASP B 1 61 ? 23.096 0.629 96.690 1.00 24.49 57 ASP B CA 1
ATOM 1333 C C . ASP B 1 61 ? 24.566 0.752 96.322 1.00 25.22 57 ASP B C 1
ATOM 1334 O O . ASP B 1 61 ? 25.202 1.787 96.540 1.00 25.37 57 ASP B O 1
ATOM 1339 N N . LEU B 1 62 ? 25.101 -0.333 95.785 1.00 26.08 58 LEU B N 1
ATOM 1340 C CA . LEU B 1 62 ? 26.507 -0.427 95.487 1.00 27.00 58 LEU B CA 1
ATOM 1341 C C . LEU B 1 62 ? 26.873 0.616 94.426 1.00 27.77 58 LEU B C 1
ATOM 1342 O O . LEU B 1 62 ? 27.973 1.170 94.450 1.00 27.95 58 LEU B O 1
ATOM 1347 N N . PHE B 1 63 ? 25.940 0.909 93.518 1.00 28.40 59 PHE B N 1
ATOM 1348 C CA . PHE B 1 63 ? 26.249 1.785 92.376 1.00 28.79 59 PHE B CA 1
ATOM 1349 C C . PHE B 1 63 ? 26.162 3.255 92.754 1.00 30.31 59 PHE B C 1
ATOM 1350 O O . PHE B 1 63 ? 26.686 4.116 92.041 1.00 30.72 59 PHE B O 1
ATOM 1358 N N . ASN B 1 64 ? 25.507 3.544 93.874 1.00 31.53 60 ASN B N 1
ATOM 1359 C CA . ASN B 1 64 ? 25.316 4.926 94.299 1.00 32.34 60 ASN B CA 1
ATOM 1360 C C . ASN B 1 64 ? 26.416 5.359 95.252 1.00 33.21 60 ASN B C 1
ATOM 1361 O O . ASN B 1 64 ? 26.726 6.542 95.355 1.00 33.37 60 ASN B O 1
ATOM 1366 N N . ASN B 1 65 ? 27.015 4.387 95.931 1.00 34.43 61 ASN B N 1
ATOM 1367 C CA . ASN B 1 65 ? 28.160 4.638 96.795 1.00 35.49 61 ASN B CA 1
ATOM 1368 C C . ASN B 1 65 ? 29.470 4.407 96.061 1.00 36.25 61 ASN B C 1
ATOM 1369 O O . ASN B 1 65 ? 30.501 4.174 96.695 1.00 36.39 61 ASN B O 1
ATOM 1374 N N . SER B 1 66 ? 29.442 4.445 94.731 1.00 37.07 62 SER B N 1
ATOM 1375 C CA . SER B 1 66 ? 30.682 4.286 93.980 1.00 37.79 62 SER B CA 1
ATOM 1376 C C . SER B 1 66 ? 30.697 4.954 92.609 1.00 38.13 62 SER B C 1
ATOM 1377 O O . SER B 1 66 ? 29.656 5.259 92.018 1.00 38.58 62 SER B O 1
ATOM 1380 N N . ARG B 1 67 ? 31.919 5.168 92.126 1.00 38.29 63 ARG B N 1
ATOM 1381 C CA . ARG B 1 67 ? 32.184 5.706 90.799 1.00 38.14 63 ARG B CA 1
ATOM 1382 C C . ARG B 1 67 ? 33.297 4.850 90.180 1.00 37.54 63 ARG B C 1
ATOM 1383 O O . ARG B 1 67 ? 34.454 5.281 90.101 1.00 37.77 63 ARG B O 1
ATOM 1391 N N . SER B 1 68 ? 32.943 3.634 89.761 1.00 36.53 64 SER B N 1
ATOM 1392 C CA . SER B 1 68 ? 33.922 2.648 89.293 1.00 35.54 64 SER B CA 1
ATOM 1393 C C . SER B 1 68 ? 33.304 1.623 88.346 1.00 34.66 64 SER B C 1
ATOM 1394 O O . SER B 1 68 ? 32.231 1.074 88.616 1.00 34.52 64 SER B O 1
ATOM 1397 N N . ALA B 1 69 ? 33.992 1.363 87.237 1.00 33.24 65 ALA B N 1
ATOM 1398 C CA . ALA B 1 69 ? 33.475 0.472 86.203 1.00 32.15 65 ALA B CA 1
ATOM 1399 C C . ALA B 1 69 ? 33.587 -1.000 86.625 1.00 30.94 65 ALA B C 1
ATOM 1400 O O . ALA B 1 69 ? 32.962 -1.878 86.021 1.00 30.10 65 ALA B O 1
ATOM 1402 N N . VAL B 1 70 ? 34.391 -1.253 87.659 1.00 29.28 66 VAL B N 1
ATOM 1403 C CA . VAL B 1 70 ? 34.620 -2.603 88.161 1.00 27.91 66 VAL B CA 1
ATOM 1404 C C . VAL B 1 70 ? 34.141 -2.714 89.605 1.00 26.65 66 VAL B C 1
ATOM 1405 O O . VAL B 1 70 ? 34.526 -1.892 90.436 1.00 26.69 66 VAL B O 1
ATOM 1409 N N . VAL B 1 71 ? 33.292 -3.703 89.894 1.00 24.96 67 VAL B N 1
ATOM 1410 C CA . VAL B 1 71 ? 32.875 -3.991 91.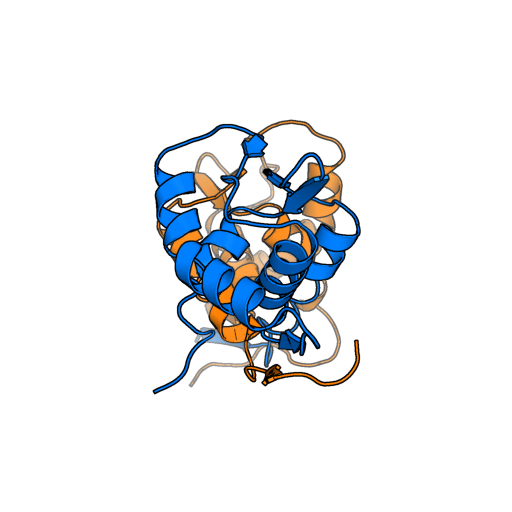264 1.00 24.12 67 VAL B CA 1
ATOM 1411 C C . VAL B 1 71 ? 33.312 -5.397 91.683 1.00 22.96 67 VAL B C 1
ATOM 1412 O O . VAL B 1 71 ? 33.193 -6.361 90.932 1.00 22.29 67 VAL B O 1
ATOM 1416 N N . GLU B 1 72 ? 33.825 -5.507 92.897 1.00 21.77 68 GLU B N 1
ATOM 1417 C CA . GLU B 1 72 ? 34.227 -6.792 93.436 1.00 21.02 68 GLU B CA 1
ATOM 1418 C C . GLU B 1 72 ? 33.245 -7.218 94.516 1.00 19.74 68 GLU B C 1
ATOM 1419 O O . GLU B 1 72 ? 33.052 -6.482 95.477 1.00 20.06 68 GLU B O 1
ATOM 1425 N N . LEU B 1 73 ? 32.634 -8.395 94.371 1.00 17.66 69 LEU B N 1
ATOM 1426 C CA . LEU B 1 73 ? 31.722 -8.890 95.396 1.00 16.53 69 LEU B CA 1
ATOM 1427 C C . LEU B 1 73 ? 32.497 -9.614 96.473 1.00 15.68 69 LEU B C 1
ATOM 1428 O O . LEU B 1 73 ? 33.526 -10.210 96.185 1.00 15.15 69 LEU B O 1
ATOM 1433 N N . PRO B 1 74 ? 31.990 -9.582 97.712 1.00 14.69 70 PRO B N 1
ATOM 1434 C CA . PRO B 1 74 ? 32.627 -10.284 98.813 1.00 14.69 70 PRO B CA 1
ATOM 1435 C C . PRO B 1 74 ? 32.781 -11.764 98.510 1.00 14.90 70 PRO B C 1
ATOM 1436 O O . PRO B 1 74 ? 32.032 -12.320 97.691 1.00 14.98 70 PRO B O 1
ATOM 1440 N N . ALA B 1 75 ? 33.754 -12.385 99.177 1.00 15.04 71 ALA B N 1
ATOM 1441 C CA . ALA B 1 75 ? 34.103 -13.799 98.997 1.00 15.13 71 ALA B CA 1
ATOM 1442 C C . ALA B 1 75 ? 32.950 -14.768 99.289 1.00 15.08 71 ALA B C 1
ATOM 1443 O O . ALA B 1 75 ? 32.965 -15.918 98.847 1.00 15.18 71 ALA B O 1
ATOM 1445 N N . ALA B 1 76 ? 31.936 -14.304 100.010 1.00 14.89 72 ALA B N 1
ATOM 1446 C CA . ALA B 1 76 ? 30.788 -15.150 100.314 1.00 14.80 72 ALA B CA 1
ATOM 1447 C C . ALA B 1 76 ? 29.949 -15.430 99.064 1.00 15.44 72 ALA B C 1
ATOM 1448 O O . ALA B 1 76 ? 29.152 -16.373 99.050 1.00 15.33 72 ALA B O 1
ATOM 1450 N N . VAL B 1 77 ? 30.131 -14.620 98.016 1.00 15.07 73 VAL B N 1
ATOM 1451 C CA . VAL B 1 77 ? 29.364 -14.798 96.785 1.00 15.55 73 VAL B CA 1
ATOM 1452 C C . VAL B 1 77 ? 30.151 -15.659 95.808 1.00 15.76 73 VAL B C 1
ATOM 1453 O O . VAL B 1 77 ? 31.285 -15.329 95.443 1.00 15.43 73 VAL B O 1
ATOM 1457 N N . GLN B 1 78 ? 29.536 -16.755 95.387 1.00 15.88 74 GLN B N 1
ATOM 1458 C CA . GLN B 1 78 ? 30.184 -17.714 94.493 1.00 16.68 74 GLN B CA 1
ATOM 1459 C C . GLN B 1 78 ? 29.836 -17.434 93.048 1.00 15.84 74 GLN B C 1
ATOM 1460 O O . GLN B 1 78 ? 28.754 -16.946 92.751 1.00 15.09 74 GLN B O 1
ATOM 1466 N N . PRO B 1 79 ? 30.753 -17.794 92.145 1.00 15.60 75 PRO B N 1
ATOM 1467 C CA . PRO B 1 79 ? 30.641 -17.545 90.713 1.00 15.07 75 PRO B CA 1
ATOM 1468 C C . PRO B 1 79 ? 29.493 -18.256 90.018 1.00 14.54 75 PRO B C 1
ATOM 1469 O O . PRO B 1 79 ? 28.839 -17.648 89.187 1.00 14.40 75 PRO B O 1
ATOM 1473 N N . GLN B 1 80 ? 29.265 -19.537 90.302 1.00 13.72 76 GLN B N 1
ATOM 1474 C CA . GLN B 1 80 ? 28.225 -20.276 89.570 1.00 13.04 76 GLN B CA 1
ATOM 1475 C C . GLN B 1 80 ? 26.855 -19.774 89.963 1.00 12.37 76 GLN B C 1
ATOM 1476 O O . GLN B 1 80 ? 25.981 -19.580 89.117 1.00 11.95 76 GLN B O 1
ATOM 1478 N N . SER B 1 81 ? 26.665 -19.565 91.255 1.00 11.55 77 SER B N 1
ATOM 1479 C CA . SER B 1 81 ? 25.419 -18.997 91.753 1.00 11.61 77 SER B CA 1
ATOM 1480 C C . SER B 1 81 ? 25.195 -17.619 91.200 1.00 10.62 77 SER B C 1
ATOM 1481 O O . SER B 1 81 ? 24.100 -17.298 90.751 1.00 10.57 77 SER B O 1
ATOM 1484 N N . PHE B 1 82 ? 26.215 -16.776 91.281 1.00 10.47 78 PHE B N 1
ATOM 1485 C CA . PHE B 1 82 ? 26.086 -15.446 90.725 1.00 11.00 78 PHE B CA 1
ATOM 1486 C C . PHE B 1 82 ? 25.636 -15.500 89.250 1.00 11.61 78 PHE B C 1
ATOM 1487 O O . PHE B 1 82 ? 24.687 -14.809 88.847 1.00 11.26 78 PHE B O 1
ATOM 1495 N N . GLN B 1 83 ? 26.302 -16.336 88.455 1.00 12.00 79 GLN B N 1
ATOM 1496 C CA . GLN B 1 83 ? 25.952 -16.487 87.046 1.00 12.81 79 GLN B CA 1
ATOM 1497 C C . GLN B 1 83 ? 24.474 -16.794 86.888 1.00 13.20 79 GLN B C 1
ATOM 1498 O O . GLN B 1 83 ? 23.830 -16.291 85.964 1.00 12.39 79 GLN B O 1
ATOM 1504 N N . GLN B 1 84 ? 23.930 -17.637 87.773 1.00 13.38 80 GLN B N 1
ATOM 1505 C CA . GLN B 1 84 ? 22.517 -17.987 87.698 1.00 13.36 80 GLN B CA 1
ATOM 1506 C C . GLN B 1 84 ? 21.637 -16.776 87.997 1.00 12.72 80 GLN B C 1
ATOM 1507 O O . GLN B 1 84 ? 20.613 -16.591 87.347 1.00 11.86 80 GLN B O 1
ATOM 1513 N N . ILE B 1 85 ? 22.024 -15.992 89.001 1.00 11.61 81 ILE B N 1
ATOM 1514 C CA . ILE B 1 85 ? 21.327 -14.752 89.358 1.00 11.61 81 ILE B CA 1
ATOM 1515 C C . ILE B 1 85 ? 21.435 -13.706 88.218 1.00 11.07 81 ILE B C 1
ATOM 1516 O O . ILE B 1 85 ? 20.452 -13.084 87.842 1.00 9.99 81 ILE B O 1
ATOM 1521 N N . LEU B 1 86 ? 22.632 -13.510 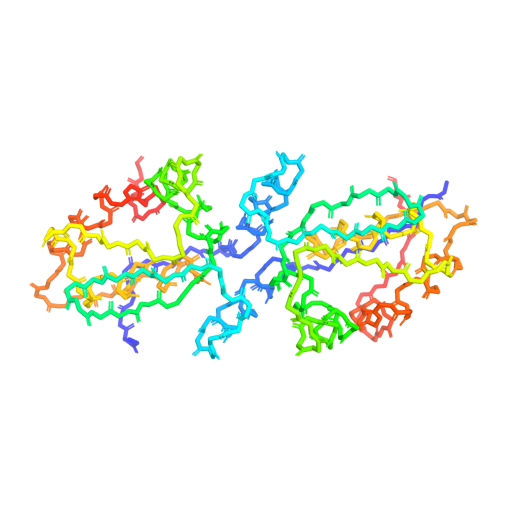87.685 1.00 11.20 82 LEU B N 1
ATOM 1522 C CA . LEU B 1 86 ? 22.826 -12.575 86.572 1.00 11.72 82 LEU B CA 1
ATOM 1523 C C . LEU B 1 86 ? 21.899 -12.954 85.403 1.00 11.85 82 LEU B C 1
ATOM 1524 O O . LEU B 1 86 ? 21.119 -12.144 84.939 1.00 12.00 82 LEU B O 1
ATOM 1529 N N . SER B 1 87 ? 21.935 -14.205 84.977 1.00 12.29 83 SER B N 1
ATOM 1530 C CA . SER B 1 87 ? 21.051 -14.644 83.914 1.00 12.54 83 SER B CA 1
ATOM 1531 C C . SER B 1 87 ? 19.593 -14.364 84.272 1.00 12.63 83 SER B C 1
ATOM 1532 O O . SER B 1 87 ? 18.818 -13.912 83.430 1.00 13.20 83 SER B O 1
ATOM 1535 N N . PHE B 1 88 ? 19.205 -14.628 85.521 1.00 11.66 84 PHE B N 1
ATOM 1536 C CA . PHE B 1 88 ? 17.832 -14.389 85.930 1.00 11.47 84 PHE B CA 1
ATOM 1537 C C . PHE B 1 88 ? 17.460 -12.922 85.726 1.00 11.06 84 PHE B C 1
ATOM 1538 O O . PHE B 1 88 ? 16.350 -12.606 85.275 1.00 10.86 84 PHE B O 1
ATOM 1546 N N . CYS B 1 89 ? 18.375 -12.017 86.047 1.00 10.90 85 CYS B N 1
ATOM 1547 C CA . CYS B 1 89 ? 18.064 -10.583 85.953 1.00 11.04 85 CYS B CA 1
ATOM 1548 C C . CYS B 1 89 ? 17.744 -10.159 84.510 1.00 11.24 85 CYS B C 1
ATOM 1549 O O . CYS B 1 89 ? 17.159 -9.091 84.287 1.00 10.72 85 CYS B O 1
ATOM 1552 N N . TYR B 1 90 ? 18.184 -10.977 83.557 1.00 11.32 86 TYR B N 1
ATOM 1553 C CA . TYR B 1 90 ? 18.068 -10.668 82.139 1.00 12.50 86 TYR B CA 1
ATOM 1554 C C . TYR B 1 90 ? 17.032 -11.536 81.439 1.00 12.96 86 TYR B C 1
ATOM 1555 O O . TYR B 1 90 ? 16.859 -11.398 80.240 1.00 14.27 86 TYR B O 1
ATOM 1564 N N . THR B 1 91 ? 16.386 -12.440 82.167 1.00 13.40 87 THR B N 1
ATOM 1565 C CA . THR B 1 91 ? 15.486 -13.412 81.565 1.00 13.48 87 THR B CA 1
ATOM 1566 C C . THR B 1 91 ? 14.237 -13.651 82.396 1.00 13.78 87 THR B C 1
ATOM 1567 O O . THR B 1 91 ? 13.199 -14.019 81.855 1.00 13.18 87 THR B O 1
ATOM 1571 N N . GLY B 1 92 ? 14.338 -13.501 83.714 1.00 13.80 88 GLY B N 1
ATOM 1572 C CA . GLY B 1 92 ? 13.198 -13.800 84.578 1.00 13.91 88 GLY B CA 1
ATOM 1573 C C . GLY B 1 92 ? 13.056 -15.294 84.757 1.00 14.30 88 GLY B C 1
ATOM 1574 O O . GLY B 1 92 ? 12.046 -15.800 85.249 1.00 14.04 88 GLY B O 1
ATOM 1575 N N . ARG B 1 93 ? 14.086 -16.010 84.342 1.00 14.89 89 ARG B N 1
ATOM 1576 C CA . ARG B 1 93 ? 14.115 -17.428 84.500 1.00 15.72 89 ARG B CA 1
ATOM 1577 C C . ARG B 1 93 ? 15.284 -17.798 85.390 1.00 16.26 89 ARG B C 1
ATOM 1578 O O . ARG B 1 93 ? 16.371 -17.246 85.276 1.00 15.43 89 ARG B O 1
ATOM 1586 N N . LEU B 1 94 ? 15.049 -18.744 86.278 1.00 17.51 90 LEU B N 1
ATOM 1587 C CA . LEU B 1 94 ? 16.090 -19.222 87.147 1.00 19.22 90 LEU B CA 1
ATOM 1588 C C . LEU B 1 94 ? 16.063 -20.717 87.007 1.00 19.82 90 LEU B C 1
ATOM 1589 O O . LEU B 1 94 ? 15.001 -21.313 86.952 1.00 20.89 90 LEU B O 1
ATOM 1594 N N . SER B 1 95 ? 17.231 -21.323 86.879 1.00 20.72 91 SER B N 1
ATOM 1595 C CA . SER B 1 95 ? 17.331 -22.754 86.698 1.00 21.36 91 SER B CA 1
ATOM 1596 C C . SER B 1 95 ? 18.508 -23.228 87.543 1.00 21.45 91 SER B C 1
ATOM 1597 O O . SER B 1 95 ? 19.405 -22.432 87.858 1.00 22.09 91 SER B O 1
ATOM 1600 N N . MET B 1 96 ? 18.493 -24.495 87.949 1.00 21.15 92 MET B N 1
ATOM 1601 C CA . MET B 1 96 ? 19.572 -25.051 88.761 1.00 20.49 92 MET B CA 1
ATOM 1602 C C . MET B 1 96 ? 19.293 -26.509 89.159 1.00 19.78 92 MET B C 1
ATOM 1603 O O . MET B 1 96 ? 18.170 -26.992 89.050 1.00 19.84 92 MET B O 1
ATOM 1608 N N . ASN B 1 97 ? 20.320 -27.207 89.627 1.00 18.23 93 ASN B N 1
ATOM 1609 C CA . ASN B 1 97 ? 20.181 -28.614 89.972 1.00 17.49 93 ASN B CA 1
ATOM 1610 C C . ASN B 1 97 ? 19.702 -28.755 91.412 1.00 15.94 93 ASN B C 1
ATOM 1611 O O . ASN B 1 97 ? 20.009 -27.923 92.261 1.00 14.71 93 ASN B O 1
ATOM 1616 N N . VAL B 1 98 ? 18.937 -29.808 91.677 1.00 14.74 94 VAL B N 1
ATOM 1617 C CA . VAL B 1 98 ? 18.696 -30.223 93.043 1.00 14.21 94 VAL B CA 1
ATOM 1618 C C . VAL B 1 98 ? 20.082 -30.479 93.640 1.00 13.92 94 VAL B C 1
ATOM 1619 O O . VAL B 1 98 ? 20.927 -31.143 93.019 1.00 14.24 94 VAL B O 1
ATOM 1623 N N . GLY B 1 99 ? 20.326 -29.943 94.824 1.00 13.05 95 GLY B N 1
ATOM 1624 C CA . GLY B 1 99 ? 21.657 -29.975 95.403 1.00 12.90 95 GLY B CA 1
ATOM 1625 C C . GLY B 1 99 ? 22.314 -28.605 95.401 1.00 13.25 95 GLY B C 1
ATOM 1626 O O . GLY B 1 99 ? 23.293 -28.389 96.100 1.00 13.05 95 GLY B O 1
ATOM 1627 N N . ASP B 1 100 ? 21.779 -27.680 94.601 1.00 13.32 96 ASP B N 1
ATOM 1628 C CA . ASP B 1 100 ? 22.313 -26.317 94.531 1.00 13.64 96 ASP B CA 1
ATOM 1629 C C . ASP B 1 100 ? 21.316 -25.236 94.961 1.00 12.75 96 ASP B C 1
ATOM 1630 O O . ASP B 1 100 ? 21.628 -24.058 94.898 1.00 12.63 96 ASP B O 1
ATOM 1635 N N . GLN B 1 101 ? 20.118 -25.618 95.374 1.00 12.66 97 GLN B N 1
ATOM 1636 C CA . GLN B 1 101 ? 19.110 -24.617 95.727 1.00 12.60 97 GLN B CA 1
ATOM 1637 C C . GLN B 1 101 ? 19.488 -23.750 96.946 1.00 13.02 97 GLN B C 1
ATOM 1638 O O . GLN B 1 101 ? 19.153 -22.556 96.993 1.00 12.69 97 GLN B O 1
ATOM 1644 N N . ASP B 1 102 ? 20.210 -24.323 97.908 1.00 12.21 98 ASP B N 1
ATOM 1645 C CA . ASP B 1 102 ? 20.527 -23.588 99.129 1.00 12.61 98 ASP B CA 1
ATOM 1646 C C . ASP B 1 102 ? 21.471 -22.429 98.830 1.00 12.76 98 ASP B C 1
ATOM 1647 O O . ASP B 1 102 ? 21.209 -21.288 99.214 1.00 12.20 98 ASP B O 1
ATOM 1652 N N . LEU B 1 103 ? 22.559 -22.750 98.124 1.00 12.89 99 LEU B N 1
ATOM 1653 C CA . LEU B 1 103 ? 23.522 -21.782 97.649 1.00 13.72 99 LEU B CA 1
ATOM 1654 C C . LEU B 1 103 ? 22.874 -20.701 96.761 1.00 13.53 99 LEU B C 1
ATOM 1655 O O . LEU B 1 103 ? 23.163 -19.511 96.911 1.00 12.74 99 LEU B O 1
ATOM 1660 N N . LEU B 1 104 ? 22.004 -21.102 95.834 1.00 12.69 100 LEU B N 1
ATOM 1661 C CA . LEU B 1 104 ? 21.298 -20.117 95.012 1.00 12.67 100 LEU B CA 1
ATOM 1662 C C . LEU B 1 104 ? 20.418 -19.179 95.873 1.00 11.93 100 LEU B C 1
ATOM 1663 O O . LEU B 1 104 ? 20.447 -17.962 95.709 1.00 11.68 100 LEU B O 1
ATOM 1668 N N . MET B 1 105 ? 19.666 -19.732 96.812 1.00 11.55 101 MET B N 1
ATOM 1669 C CA . MET B 1 105 ? 18.814 -18.920 97.675 1.00 11.73 101 MET B CA 1
ATOM 1670 C C . MET B 1 105 ? 19.641 -17.965 98.547 1.00 11.13 101 MET B C 1
ATOM 1671 O O . MET B 1 105 ? 19.224 -16.829 98.795 1.00 11.66 101 MET B O 1
ATOM 1676 N N . TYR B 1 106 ? 20.784 -18.438 99.038 1.00 10.07 102 TYR B N 1
ATOM 1677 C CA . TYR B 1 106 ? 21.688 -17.611 99.815 1.00 9.88 102 TYR B CA 1
ATOM 1678 C C . TYR B 1 106 ? 22.189 -16.441 98.969 1.00 9.58 102 TYR B C 1
ATOM 1679 O O . TYR B 1 106 ? 22.238 -15.307 99.422 1.00 8.99 102 TYR B O 1
ATOM 1688 N N . THR B 1 107 ? 22.573 -16.746 97.734 1.00 9.40 103 THR B N 1
ATOM 1689 C CA . THR B 1 107 ? 23.077 -15.736 96.824 1.00 9.22 103 THR B CA 1
ATOM 1690 C C . THR B 1 107 ? 22.005 -14.703 96.453 1.00 8.46 103 THR B C 1
ATOM 1691 O O . THR B 1 107 ? 22.273 -13.506 96.430 1.00 9.23 103 THR B O 1
ATOM 1695 N N . ALA B 1 108 ? 20.793 -15.162 96.178 1.00 8.45 104 ALA B N 1
ATOM 1696 C CA . ALA B 1 108 ? 19.686 -14.285 95.917 1.00 8.36 104 ALA B CA 1
ATOM 1697 C C . ALA B 1 108 ? 19.404 -13.353 97.101 1.00 8.39 104 ALA B C 1
ATOM 1698 O O . ALA B 1 108 ? 19.032 -12.207 96.913 1.00 7.59 104 ALA B O 1
ATOM 1700 N N . GLY B 1 109 ? 19.565 -13.869 98.318 1.00 8.33 105 GLY B N 1
ATOM 1701 C CA . GLY B 1 109 ? 19.369 -13.078 99.527 1.00 8.22 105 GLY B CA 1
ATOM 1702 C C . GLY B 1 109 ? 20.429 -12.002 99.621 1.00 7.91 105 GLY B C 1
ATOM 1703 O O . GLY B 1 109 ? 20.125 -10.839 99.821 1.00 6.62 105 GLY B O 1
ATOM 1704 N N . PHE B 1 110 ? 21.684 -12.411 99.469 1.00 8.35 106 PHE B N 1
ATOM 1705 C CA . PHE B 1 110 ? 22.832 -11.502 99.553 1.00 8.11 106 PHE B CA 1
ATOM 1706 C C . PHE B 1 110 ? 22.623 -10.313 98.610 1.00 8.38 106 PHE B C 1
ATOM 1707 O O . PHE B 1 110 ? 22.792 -9.147 99.016 1.00 8.31 106 PHE B O 1
ATOM 1715 N N . LEU B 1 111 ? 22.237 -10.618 97.361 1.00 8.17 107 LEU B N 1
ATOM 1716 C CA . LEU B 1 111 ? 22.047 -9.606 96.314 1.00 8.06 107 LEU B CA 1
ATOM 1717 C C . LEU B 1 111 ? 20.659 -8.998 96.360 1.00 8.15 107 LEU B C 1
ATOM 1718 O O . LEU B 1 111 ? 20.320 -8.116 95.548 1.00 8.62 107 LEU B O 1
ATOM 1723 N N . GLN B 1 112 ? 19.868 -9.444 97.327 1.00 7.86 108 GLN B N 1
ATOM 1724 C CA . GLN B 1 112 ? 18.571 -8.840 97.614 1.00 8.32 108 GLN B CA 1
ATOM 1725 C C . GLN B 1 112 ? 17.688 -8.811 96.362 1.00 9.13 108 GLN B C 1
ATOM 1726 O O . GLN B 1 112 ? 17.093 -7.776 96.026 1.00 7.70 108 GLN B O 1
ATOM 1732 N N . ILE B 1 113 ? 17.621 -9.958 95.686 1.00 9.40 109 ILE B N 1
ATOM 1733 C CA . ILE B 1 113 ? 16.756 -10.137 94.531 1.00 10.89 109 ILE B CA 1
ATOM 1734 C C . ILE B 1 113 ? 15.347 -10.484 95.021 1.00 12.09 109 ILE B C 1
ATOM 1735 O O . ILE B 1 113 ? 14.990 -11.635 95.170 1.00 11.93 109 ILE B O 1
ATOM 1740 N N . GLN B 1 114 ? 14.527 -9.484 95.240 1.00 14.80 110 GLN B N 1
ATOM 1741 C CA . GLN B 1 114 ? 13.309 -9.704 96.000 1.00 16.85 110 GLN B CA 1
ATOM 1742 C C . GLN B 1 114 ? 12.236 -10.441 95.210 1.00 18.12 110 GLN B C 1
ATOM 1743 O O . GLN B 1 114 ? 11.339 -11.035 95.798 1.00 19.27 110 GLN B O 1
ATOM 1749 N N . GLU B 1 115 ? 12.328 -10.445 93.888 1.00 18.92 111 GLU B N 1
ATOM 1750 C CA . GLU B 1 115 ? 11.353 -11.175 93.111 1.00 19.99 111 GLU B CA 1
ATOM 1751 C C . GLU B 1 115 ? 11.490 -12.667 93.382 1.00 21.04 111 GLU B C 1
ATOM 1752 O O . GLU B 1 115 ? 10.540 -13.412 93.292 1.00 20.20 111 GLU B O 1
ATOM 1758 N N . ILE B 1 116 ? 12.683 -13.096 93.751 1.00 22.72 112 ILE B N 1
ATOM 1759 C CA . ILE B 1 116 ? 12.932 -14.510 93.935 1.00 24.24 112 ILE B CA 1
ATOM 1760 C C . ILE B 1 116 ? 12.244 -15.104 95.159 1.00 26.05 112 ILE B C 1
ATOM 1761 O O . ILE B 1 116 ? 11.650 -16.171 95.052 1.00 26.96 112 ILE B O 1
ATOM 1766 N N . MET B 1 117 ? 12.302 -14.454 96.310 1.00 27.93 113 MET B N 1
ATOM 1767 C CA . MET B 1 117 ? 11.747 -15.092 97.510 1.00 30.05 113 MET B CA 1
ATOM 1768 C C . MET B 1 117 ? 10.499 -14.375 98.025 1.00 31.01 113 MET B C 1
ATOM 1769 O O . MET B 1 117 ? 10.526 -13.775 99.094 1.00 31.24 113 MET B O 1
ATOM 1774 N N . GLU B 1 118 ? 9.410 -14.443 97.264 1.00 32.36 114 GLU B N 1
ATOM 1775 C CA . GLU B 1 118 ? 8.148 -13.814 97.668 1.00 33.56 114 GLU B CA 1
ATOM 1776 C C . GLU B 1 118 ? 6.916 -14.464 97.014 1.00 34.34 114 GLU B C 1
ATOM 1777 O O . GLU B 1 118 ? 7.045 -15.270 96.089 1.00 34.19 114 GLU B O 1
ATOM 1783 N N . LYS B 1 119 ? 5.724 -14.106 97.490 1.00 35.44 115 LYS B N 1
ATOM 1784 C CA . LYS B 1 119 ? 4.478 -14.663 96.944 1.00 36.23 115 LYS B CA 1
ATOM 1785 C C . LYS B 1 119 ? 4.428 -14.483 95.431 1.00 36.81 115 LYS B C 1
ATOM 1786 O O . LYS B 1 119 ? 5.117 -13.619 94.883 1.00 37.28 115 LYS B O 1
ATOM 1792 N N . GLY B 1 120 ? 3.605 -15.289 94.761 1.00 37.20 116 GLY B N 1
ATOM 1793 C CA . GLY B 1 120 ? 3.550 -15.295 93.299 1.00 37.45 116 GLY B CA 1
ATOM 1794 C C . GLY B 1 120 ? 4.135 -16.602 92.807 1.00 37.68 116 GLY B C 1
ATOM 1795 O O . GLY B 1 120 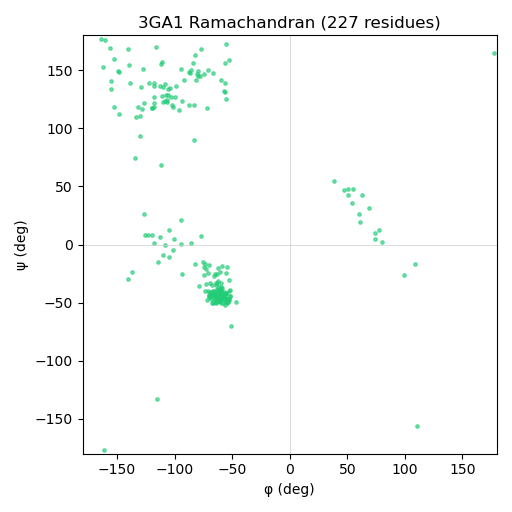? 4.129 -17.579 93.547 1.00 38.47 116 GLY B O 1
ATOM 1796 N N . THR B 1 121 ? 4.633 -16.633 91.570 1.00 37.48 117 THR B N 1
ATOM 1797 C CA . THR B 1 121 ? 5.269 -17.840 91.018 1.00 37.11 117 THR B CA 1
ATOM 1798 C C . THR B 1 121 ? 6.402 -18.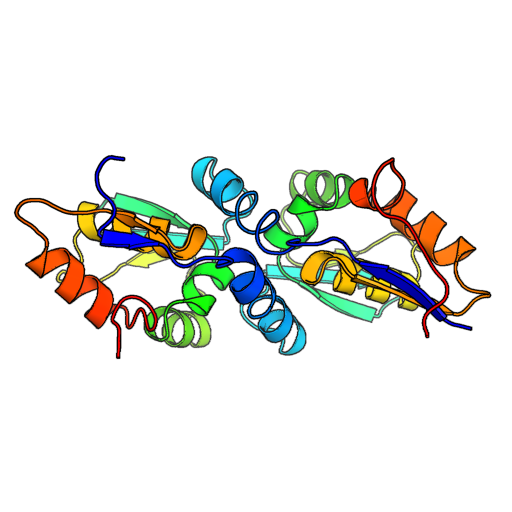302 91.947 1.00 36.65 117 THR B C 1
ATOM 1799 O O . THR B 1 121 ? 6.753 -17.606 92.912 1.00 37.02 117 THR B O 1
ATOM 1803 N N . GLU B 1 122 ? 6.968 -19.469 91.647 1.00 35.47 118 GLU B N 1
ATOM 1804 C CA . GLU B 1 122 ? 7.880 -20.157 92.552 1.00 34.50 118 GLU B CA 1
ATOM 1805 C C . GLU B 1 122 ? 8.687 -21.188 91.762 1.00 33.47 118 GLU B C 1
ATOM 1806 O O . GLU B 1 122 ? 8.551 -21.295 90.548 1.00 32.70 118 GLU B O 1
ATOM 1812 N N . PHE B 1 123 ? 9.516 -21.955 92.457 1.00 32.60 119 PHE B N 1
ATOM 1813 C CA . PHE B 1 123 ? 10.274 -23.030 91.818 1.00 32.34 119 PHE B CA 1
ATOM 1814 C C . PHE B 1 123 ? 9.448 -24.290 91.589 1.00 32.09 119 PHE B C 1
ATOM 1815 O O . PHE B 1 123 ? 8.535 -24.590 92.342 1.00 32.16 119 PHE B O 1
ATOM 1823 N N . PHE B 1 124 ? 9.774 -25.018 90.530 1.00 31.81 120 PHE B N 1
ATOM 1824 C CA . PHE B 1 124 ? 9.132 -26.289 90.231 1.00 32.02 120 PHE B CA 1
ATOM 1825 C C . PHE B 1 124 ? 10.186 -27.289 89.713 1.00 32.19 120 PHE B C 1
ATOM 1826 O O . PHE B 1 124 ? 11.307 -26.901 89.399 1.00 30.53 120 PHE B O 1
ATOM 1834 N N . LEU B 1 125 ? 9.818 -28.569 89.618 1.00 33.17 121 LEU B N 1
ATOM 1835 C CA . LEU B 1 125 ? 10.652 -29.576 88.943 1.00 34.15 121 LEU B CA 1
ATOM 1836 C C . LEU B 1 125 ? 10.438 -29.562 87.427 1.00 35.62 121 LEU B C 1
ATOM 1837 O O . LEU B 1 125 ? 9.328 -29.781 86.967 1.00 35.71 121 LEU B O 1
ATOM 1842 N N . LYS B 1 126 ? 11.496 -29.313 86.649 1.00 37.29 122 LYS B N 1
ATOM 1843 C CA . LYS B 1 126 ? 11.356 -29.183 85.191 1.00 38.68 122 LYS B CA 1
ATOM 1844 C C . LYS B 1 126 ? 11.065 -30.523 84.534 1.00 39.78 122 LYS B C 1
ATOM 1845 O O . LYS B 1 126 ? 11.495 -31.575 85.008 1.00 39.68 122 LYS B O 1
ATOM 1851 N N . VAL B 1 127 ? 10.338 -30.465 83.425 1.00 41.26 123 VAL B N 1
ATOM 1852 C CA . VAL B 1 127 ? 9.854 -31.672 82.751 1.00 42.64 123 VAL B CA 1
ATOM 1853 C C . VAL B 1 127 ? 10.771 -32.085 81.591 1.00 42.55 123 VAL B C 1
ATOM 1854 O O . VAL B 1 127 ? 11.223 -31.231 80.821 1.00 43.22 123 VAL B O 1
#

Foldseek 3Di:
DDDDDDDPPVVLVVLVVQVVCQVVVHPFQAWEAEPNDTGTHHLVLLLVQFVLSVVVVVPDRDRYDYDDPLDHDVLVVQVRVCSSHVDGDDDPPCPVSNVVVCVVRRRPPPDDD/DPDDPDDDPPPVLVVLVVQVVCQVVLHPFQAWEAAPNDTGTHHLVLLVVQFPQSVVVPVPDDDRYHYDDNLQHDVLVVQVRVCSSNVDGDDDVVCVVNNVVNCVNRVRPVAPDPDDHDDDDD

Radius of gyration: 19.05 Å; Cα contacts (8 Å, |Δi|>4): 392; chains: 2; bounding box: 42×55×44 Å

CATH classification: 3.30.710.10

Solvent-accessible surface area: 12347 Å² total; per-residue (Å²): 165,44,24,37,4,102,25,87,84,5,4,48,53,8,7,110,37,2,22,85,9,23,118,125,29,70,35,38,38,6,26,0,30,0,110,73,102,75,30,123,0,9,12,6,1,1,0,10,4,1,28,55,2,71,81,49,10,79,126,33,178,60,71,75,16,136,18,60,78,35,0,44,26,126,1,0,77,21,2,0,38,0,2,2,23,0,107,2,30,113,16,153,68,58,73,111,55,0,43,147,0,3,49,64,0,88,12,81,104,15,128,131,244,152,157,65,70,63,52,107,44,100,87,10,4,45,62,11,8,108,33,1,22,92,11,28,115,126,28,69,14,18,32,8,25,0,32,0,99,72,102,73,32,118,0,8,52,4,1,1,1,23,13,0,41,48,2,96,92,48,24,98,118,52,240,52,65,80,10,141,13,61,82,48,1,59,30,69,3,0,100,49,2,0,38,0,1,2,24,0,114,2,52,8,88,70,64,61,66,111,66,0,56,117,0,4,48,59,0,92,5,135,67,10,163,91,199,66,72,100,51,117,121,129,173

InterPro domains:
  IPR000210 BTB/POZ domain [PF00651] (20-121)
  IPR000210 BTB/POZ domain [PS50097] (30-94)
  IPR000210 BTB/POZ domain [SM00225] (30-124)
  IPR011333 SKP1/BTB/POZ domain superfamily [G3DSA:3.30.710.10] (1-125)
  IPR011333 SKP1/BTB/POZ domain superfamily [SSF54695] (3-120)
  IPR018379 BEN domain [PF10523] (398-454)
  IPR018379 BEN domain [PS51457] (374-471)
  IPR018379 BEN domain [SM01025] (396-471)
  IPR050457 Zinc finger and BTB domain-containing [PTHR46105] (2-470)

Nearest PDB structures (foldseek):
  3ga1-assembly1_A  TM=1.009E+00  e=4.137E-24  Homo sapiens
  3ga1-assembly1_B  TM=9.696E-01  e=2.216E-21  Homo sapiens
  4u2n-assembly2_B  TM=9.478E-01  e=1.152E-17  Homo sapiens
  9b9v-assembly1_A  TM=9.248E-01  e=1.745E-13  Homo sapiens
  7t0t-assembly2_D  TM=9.013E-01  e=1.492E-10  Homo sapiens

Secondary structure (DSSP, 8-state):
-EEEEE-TTHHHHHHHHHHHHHHTT-S--EEEEETTEEEEE-HHHHHHHBHHHHHHHHH---SEEE--TT--HHHHHHHHHHHHHSEEE--TTTHHHHHHHHHHTTBTTSS--/---EEEE-TTHHHHHHHHHHHHHHTT-S--EEEEETTEEEEE-HHHHHHHBHHHHHHHHS---SEEE--TTS-HHHHHHHHHHHTTSEEEEETT-HHHHHHHHHHTTBTTTTSSSS--EE--